Protein 8W77 (pdb70)

B-factor: mean 123.15, std 20.73, range [26.24, 170.24]

Solvent-accessible surface area: 14239 Å² total; per-residue (Å²): 134,97,44,33,104,6,88,26,44,62,47,84,111,63,36,126,80,62,20,64,83,43,46,61,32,64,119,60,4,42,65,22,5,63,63,36,70,68,124,80,125,100,118,40,34,53,123,58,32,30,20,47,16,12,47,25,10,33,49,20,15,50,44,13,28,69,71,8,43,39,24,24,72,76,82,59,33,59,11,57,59,111,54,8,34,63,28,16,67,25,12,66,9,62,39,18,13,9,6,20,21,7,67,28,23,3,122,9,37,53,18,40,49,41,125,109,107,46,54,80,96,58,30,46,98,80,86,29,43,63,50,35,64,63,33,87,59,64,14,68,66,58,7,50,74,35,28,158,75,52,62,81,131,100,76,16,83,20,5,30,8,21,26,85,35,17,40,96,124,118,102,78,14,66,70,50,29,123,63,34,46,125,71,49,53,34,51,2,51,67,37,14,58,58,20,64,105,98,18,149,81,103,123,90,71,98,79,88,28,43,46,14,48,43,1,31,63,32,54,49,59,39,58,66,64,42,63,65,49,92,95,89,30,95,109,43,91,81,26,54,60,24,60,56,36,18,53,28,53,23,56,9,11,39,34,14,30,92,68,131

Foldseek 3Di:
DWKAFEDLPVPPPAQPVVLVVLVVLLVLLLVLLVVLLVVVCCPDLLSVLLNVLSVLLNVLSVLFSVQLNCCRPVVPGIDTPVSQLVSQLSNQLSVLLNLLSLLVSLVLLLCCQQPVPCSDVVDDPVVSVVSSVVSSVVSNVLSVCLSVVVVVPYYQHARGRYSVRVVVCDVPVVVSVVVSCCVRPVVSVVSSVVSVVSSVVRVPSVVVCVLSVVLCCLQVVLVVVLVVCVPPVDVDDVSVNRVSVVCNSRVSSNPSSVSD

Sequence (260 aa):
PSSFLLVIPGLESVHIWISIPFCAMYLIALLGNSTLLFVIKLHEPMYYFLAMLAATDLVLSTSTIPKMLAIFWFNLKEISFDACLTQMFFIHSFTGMESGVLLAMAFDRYVAICYPLRYTTILTNKVIGKIGMAVVLRAVLLVIPFPFLLKRLNIIPHTYCEHMGVAKLIKVNIIYGLFVALLIVGLDVILIALSYVLILRALKALSTCGSHICVILAFYTPAFFSFLTHRFGHHIPPYIHILLANLYLLVPPMLNPIIY

InterPro domains:
  IPR009155 Cytochrome b562 [PF07361] (24-128)
  IPR009155 Cytochrome b562 [PIRSF000029] (1-128)
  IPR010980 Cytochrome c/b562 [SSF47175] (23-128)

Structure (mmCIF, N/CA/C/O backbone):
data_8W77
#
_entry.id   8W77
#
_cell.length_a   1.00
_cell.length_b   1.00
_cell.length_c   1.00
_cell.angle_alpha   90.00
_cell.angle_beta   90.00
_cell.angle_gamma   90.00
#
_symmetry.space_group_name_H-M   'P 1'
#
loop_
_atom_site.group_PDB
_atom_site.id
_atom_site.type_symbol
_atom_site.label_atom_id
_atom_site.label_alt_id
_atom_site.label_comp_id
_atom_site.label_asym_id
_atom_site.label_entity_id
_atom_site.label_seq_id
_atom_site.pdbx_PDB_ins_code
_atom_site.Cartn_x
_atom_site.Cartn_y
_atom_site.Cartn_z
_atom_site.occupancy
_atom_site.B_iso_or_equiv
_atom_site.auth_seq_id
_atom_site.auth_comp_id
_atom_site.auth_asym_id
_atom_site.auth_atom_id
_atom_site.pdbx_PDB_model_num
ATOM 1 N N . PRO A 1 21 ? 126.094 111.493 100.613 1.00 104.68 11 PRO A N 1
ATOM 2 C CA . PRO A 1 21 ? 126.851 111.951 99.434 1.00 104.35 11 PRO A CA 1
ATOM 3 C C . PRO A 1 21 ? 128.344 111.871 99.695 1.00 110.23 11 PRO A C 1
ATOM 4 O O . PRO A 1 21 ? 128.758 111.582 100.816 1.00 114.91 11 PRO A O 1
ATOM 8 N N . SER A 1 22 ? 129.146 112.120 98.671 1.00 102.74 12 SER A N 1
ATOM 9 C CA . SER A 1 22 ? 130.592 112.038 98.828 1.00 97.88 12 SER A CA 1
ATOM 10 C C . SER A 1 22 ? 131.218 113.421 98.950 1.00 97.05 12 SER A C 1
ATOM 11 O O . SER A 1 22 ? 132.056 113.655 99.826 1.00 96.19 12 SER A O 1
ATOM 14 N N . SER A 1 23 ? 130.813 114.352 98.093 1.00 107.35 13 SER A N 1
ATOM 15 C CA . SER A 1 23 ? 131.437 115.664 98.045 1.00 112.09 13 SER A CA 1
ATOM 16 C C . SER A 1 23 ? 130.369 116.743 97.949 1.00 114.25 13 SER A C 1
ATOM 17 O O . SER A 1 23 ? 129.252 116.507 97.482 1.00 116.54 13 SER A O 1
ATOM 19 N N . PHE A 1 24 ? 130.734 117.938 98.405 1.00 101.11 14 PHE A N 1
ATOM 20 C CA . PHE A 1 24 ? 129.884 119.117 98.350 1.00 99.40 14 PHE A CA 1
ATOM 21 C C . PHE A 1 24 ? 130.560 120.159 97.474 1.00 103.76 14 PHE A C 1
ATOM 22 O O . PHE A 1 24 ? 131.778 120.355 97.567 1.00 102.84 14 PHE A O 1
ATOM 30 N N . LEU A 1 25 ? 129.772 120.818 96.629 1.00 110.94 15 LEU A N 1
ATOM 31 C CA . LEU A 1 25 ? 130.278 121.809 95.680 1.00 106.86 15 LEU A CA 1
ATOM 32 C C . LEU A 1 25 ? 129.956 123.200 96.213 1.00 107.75 15 LEU A C 1
ATOM 33 O O . LEU A 1 25 ? 128.864 123.728 95.985 1.00 111.46 15 LEU A O 1
ATOM 38 N N . LEU A 1 26 ? 130.910 123.796 96.922 1.00 97.55 16 LEU A N 1
ATOM 39 C CA . LEU A 1 26 ? 130.732 125.138 97.449 1.00 95.79 16 LEU A CA 1
ATOM 40 C C . LEU A 1 26 ? 130.728 126.160 96.316 1.00 104.98 16 LEU A C 1
ATOM 41 O O . LEU A 1 26 ? 131.183 125.896 95.201 1.00 114.65 16 LEU A O 1
ATOM 46 N N . VAL A 1 27 ? 130.197 127.341 96.614 1.00 94.73 17 VAL A N 1
ATOM 47 C CA . VAL A 1 27 ? 130.194 128.437 95.655 1.00 92.23 17 VAL A CA 1
ATOM 48 C C . VAL A 1 27 ? 130.467 129.752 96.371 1.00 93.79 17 VAL A C 1
ATOM 49 O O . VAL A 1 27 ? 131.463 130.421 96.101 1.00 103.96 17 VAL A O 1
ATOM 53 N N . ILE A 1 29 ? 130.429 133.876 97.406 1.00 109.94 19 ILE A N 1
ATOM 54 C CA . ILE A 1 29 ? 129.750 135.013 96.804 1.00 104.81 19 ILE A CA 1
ATOM 55 C C . ILE A 1 29 ? 129.124 134.603 95.478 1.00 104.96 19 ILE A C 1
ATOM 56 O O . ILE A 1 29 ? 129.794 134.600 94.449 1.00 106.51 19 ILE A O 1
ATOM 58 N N . PRO A 1 30 ? 127.838 134.251 95.505 1.00 119.33 20 PRO A N 1
ATOM 59 C CA . PRO A 1 30 ? 127.179 133.823 94.263 1.00 121.15 20 PRO A CA 1
ATOM 60 C C . PRO A 1 30 ? 126.848 134.968 93.325 1.00 122.12 20 PRO A C 1
ATOM 61 O O . PRO A 1 30 ? 126.930 134.794 92.104 1.00 120.33 20 PRO A O 1
ATOM 65 N N . GLY A 1 31 ? 126.465 136.132 93.855 1.00 138.89 21 GLY A N 1
ATOM 66 C CA . GLY A 1 31 ? 126.111 137.244 92.988 1.00 140.22 21 GLY A CA 1
ATOM 67 C C . GLY A 1 31 ? 127.294 137.775 92.201 1.00 140.20 21 GLY A C 1
ATOM 68 O O . GLY A 1 31 ? 127.189 138.036 90.999 1.00 138.64 21 GLY A O 1
ATOM 69 N N . LEU A 1 32 ? 128.439 137.936 92.865 1.00 129.83 22 LEU A N 1
ATOM 70 C CA . LEU A 1 32 ? 129.637 138.494 92.234 1.00 126.16 22 LEU A CA 1
ATOM 71 C C . LEU A 1 32 ? 130.523 137.349 91.759 1.00 122.28 22 LEU A C 1
ATOM 72 O O . LEU A 1 32 ? 131.619 137.109 92.268 1.00 121.54 22 LEU A O 1
ATOM 74 N N . GLU A 1 33 ? 130.032 136.632 90.754 1.00 138.25 23 GLU A N 1
ATOM 75 C CA . GLU A 1 33 ? 130.767 135.519 90.170 1.00 142.93 23 GLU A CA 1
ATOM 76 C C . GLU A 1 33 ? 131.661 135.943 89.014 1.00 146.98 23 GLU A C 1
ATOM 77 O O . GLU A 1 33 ? 132.383 135.103 88.469 1.00 146.74 23 GLU A O 1
ATOM 79 N N . SER A 1 34 ? 131.636 137.221 88.631 1.00 148.91 24 SER A N 1
ATOM 80 C CA . SER A 1 34 ? 132.442 137.681 87.505 1.00 147.58 24 SER A CA 1
ATOM 81 C C . SER A 1 34 ? 133.898 137.884 87.912 1.00 144.02 24 SER A C 1
ATOM 82 O O . SER A 1 34 ? 134.807 137.279 87.334 1.00 141.67 24 SER A O 1
ATOM 84 N N . VAL A 1 35 ? 134.136 138.733 88.908 1.00 140.59 25 VAL A N 1
ATOM 85 C CA . VAL A 1 35 ? 135.479 139.037 89.389 1.00 141.70 25 VAL A CA 1
ATOM 86 C C . VAL A 1 35 ? 135.632 138.442 90.778 1.00 144.53 25 VAL A C 1
ATOM 87 O O . VAL A 1 35 ? 134.897 138.808 91.701 1.00 144.57 25 VAL A O 1
ATOM 89 N N . HIS A 1 36 ? 136.590 137.528 90.928 1.00 132.24 26 HIS A N 1
ATOM 90 C CA . HIS A 1 36 ? 136.840 136.873 92.204 1.00 128.31 26 HIS A CA 1
ATOM 91 C C . HIS A 1 36 ? 138.242 137.080 92.750 1.00 129.70 26 HIS A C 1
ATOM 92 O O . HIS A 1 36 ? 138.417 136.994 93.971 1.00 136.49 26 HIS A O 1
ATOM 94 N N . ILE A 1 37 ? 139.241 137.341 91.905 1.00 126.07 27 ILE A N 1
ATOM 95 C CA . ILE A 1 37 ? 140.595 137.541 92.409 1.00 128.86 27 ILE A CA 1
ATOM 96 C C . ILE A 1 37 ? 140.672 138.787 93.282 1.00 128.94 27 ILE A C 1
ATOM 97 O O . ILE A 1 37 ? 141.307 138.770 94.345 1.00 125.75 27 ILE A O 1
ATOM 102 N N . TRP A 1 38 ? 140.028 139.875 92.864 1.00 130.37 28 TRP A N 1
ATOM 103 C CA . TRP A 1 38 ? 140.097 141.140 93.580 1.00 130.46 28 TRP A CA 1
ATOM 104 C C . TRP A 1 38 ? 139.452 141.091 94.959 1.00 134.53 28 TRP A C 1
ATOM 105 O O . TRP A 1 38 ? 139.829 141.885 95.828 1.00 135.12 28 TRP A O 1
ATOM 107 N N . ILE A 1 39 ? 138.506 140.179 95.188 1.00 137.00 29 ILE A N 1
ATOM 108 C CA . ILE A 1 39 ? 137.835 140.082 96.481 1.00 135.99 29 ILE A CA 1
ATOM 109 C C . ILE A 1 39 ? 138.687 139.376 97.527 1.00 135.34 29 ILE A C 1
ATOM 110 O O . ILE A 1 39 ? 138.471 139.585 98.733 1.00 134.46 29 ILE A O 1
ATOM 115 N N . SER A 1 40 ? 139.666 138.575 97.113 1.00 141.57 30 SER A N 1
ATOM 116 C CA . SER A 1 40 ? 140.443 137.752 98.027 1.00 142.26 30 SER A CA 1
ATOM 117 C C . SER A 1 40 ? 141.569 138.513 98.713 1.00 144.62 30 SER A C 1
ATOM 118 O O . SER A 1 40 ? 142.135 138.010 99.690 1.00 145.57 30 SER A O 1
ATOM 120 N N . ILE A 1 41 ? 141.915 139.702 98.229 1.00 147.84 31 ILE A N 1
ATOM 121 C CA . ILE A 1 41 ? 143.012 140.476 98.808 1.00 148.97 31 ILE A CA 1
ATOM 122 C C . ILE A 1 41 ? 142.703 140.856 100.256 1.00 148.87 31 ILE A C 1
ATOM 123 O O . ILE A 1 41 ? 143.551 140.622 101.133 1.00 149.78 31 ILE A O 1
ATOM 125 N N . PRO A 1 42 ? 141.535 141.440 100.570 1.00 144.74 32 PRO A N 1
ATOM 126 C CA . PRO A 1 42 ? 141.257 141.755 101.983 1.00 146.32 32 PRO A CA 1
ATOM 127 C C . PRO A 1 42 ? 141.269 140.537 102.891 1.00 148.22 32 PRO A C 1
ATOM 128 O O . PRO A 1 42 ? 141.767 140.619 104.019 1.00 148.39 32 PRO A O 1
ATOM 132 N N . PHE A 1 43 ? 140.744 139.402 102.427 1.00 144.00 33 PHE A N 1
ATOM 133 C CA . PHE A 1 43 ? 140.704 138.212 103.268 1.00 142.03 33 PHE A CA 1
ATOM 134 C C . PHE A 1 43 ? 142.105 137.675 103.533 1.00 143.16 33 PHE A C 1
ATOM 135 O O . PHE A 1 43 ? 142.436 137.299 104.662 1.00 148.51 33 PHE A O 1
ATOM 143 N N . CYS A 1 44 ? 142.947 137.640 102.498 1.00 139.25 34 CYS A N 1
ATOM 144 C CA . CYS A 1 44 ? 144.324 137.194 102.681 1.00 141.47 34 CYS A CA 1
ATOM 145 C C . CYS A 1 44 ? 145.072 138.120 103.631 1.00 142.80 34 CYS A C 1
ATOM 146 O O . CYS A 1 44 ? 145.807 137.664 104.518 1.00 141.23 34 CYS A O 1
ATOM 148 N N . ALA A 1 45 ? 144.888 139.433 103.464 1.00 149.32 35 ALA A N 1
ATOM 149 C CA . ALA A 1 45 ? 145.552 140.385 104.347 1.00 150.20 35 ALA A CA 1
ATOM 150 C C . ALA A 1 45 ? 145.092 140.216 105.789 1.00 151.42 35 ALA A C 1
ATOM 151 O O . ALA A 1 45 ? 145.913 140.228 106.715 1.00 151.58 35 ALA A O 1
ATOM 153 N N . MET A 1 46 ? 143.784 140.048 105.997 1.00 139.72 36 MET A N 1
ATOM 154 C CA . MET A 1 46 ? 143.259 139.875 107.347 1.00 138.53 36 MET A CA 1
ATOM 155 C C . MET A 1 46 ? 143.785 138.594 107.981 1.00 134.15 36 MET A C 1
ATOM 156 O O . MET A 1 46 ? 144.151 138.578 109.162 1.00 137.54 36 MET A O 1
ATOM 158 N N . TYR A 1 47 ? 143.830 137.505 107.209 1.00 130.21 37 TYR A N 1
ATOM 159 C CA . TYR A 1 47 ? 144.345 136.251 107.746 1.00 132.54 37 TYR A CA 1
ATOM 160 C C . TYR A 1 47 ? 145.813 136.379 108.125 1.00 137.87 37 TYR A C 1
ATOM 161 O O . TYR A 1 47 ? 146.227 135.908 109.191 1.00 146.92 37 TYR A O 1
ATOM 170 N N . LEU A 1 48 ? 146.615 137.013 107.267 1.00 138.54 38 LEU A N 1
ATOM 171 C CA . LEU A 1 48 ? 148.030 137.188 107.582 1.00 144.25 38 LEU A CA 1
ATOM 172 C C . LEU A 1 48 ? 148.209 138.042 108.831 1.00 146.70 38 LEU A C 1
ATOM 173 O O . LEU A 1 48 ? 149.034 137.732 109.698 1.00 142.87 38 LEU A O 1
ATOM 178 N N . ILE A 1 49 ? 147.432 139.123 108.943 1.00 147.92 39 ILE A N 1
ATOM 179 C CA . ILE A 1 49 ? 147.543 140.006 110.101 1.00 146.53 39 ILE A CA 1
ATOM 180 C C . ILE A 1 49 ? 147.173 139.260 111.376 1.00 147.05 39 ILE A C 1
ATOM 181 O O . ILE A 1 49 ? 147.863 139.362 112.397 1.00 144.95 39 ILE A O 1
ATOM 183 N N . ALA A 1 50 ? 146.077 138.498 111.336 1.00 148.92 40 ALA A N 1
ATOM 184 C CA . ALA A 1 50 ? 145.651 137.755 112.517 1.00 145.12 40 ALA A CA 1
ATOM 185 C C . ALA A 1 50 ? 146.683 136.711 112.917 1.00 137.78 40 ALA A C 1
ATOM 186 O O . ALA A 1 50 ? 147.008 136.570 114.105 1.00 141.24 40 ALA A O 1
ATOM 188 N N . LEU A 1 51 ? 147.219 135.975 111.941 1.00 123.34 41 LEU A N 1
ATOM 189 C CA . LEU A 1 51 ? 148.220 134.963 112.251 1.00 128.05 41 LEU A CA 1
ATOM 190 C C . LEU A 1 51 ? 149.462 135.592 112.865 1.00 134.57 41 LEU A C 1
ATOM 191 O O . LEU A 1 51 ? 149.965 135.113 113.888 1.00 140.67 41 LEU A O 1
ATOM 193 N N . LEU A 1 52 ? 149.958 136.679 112.268 1.00 137.30 42 LEU A N 1
ATOM 194 C CA . LEU A 1 52 ? 151.146 137.335 112.804 1.00 140.84 42 LEU A CA 1
ATOM 195 C C . LEU A 1 52 ? 150.905 137.884 114.203 1.00 138.30 42 LEU A C 1
ATOM 196 O O . LEU A 1 52 ? 151.753 137.715 115.088 1.00 134.90 42 LEU A O 1
ATOM 198 N N . GLY A 1 53 ? 149.757 138.527 114.428 1.00 135.85 43 GLY A N 1
ATOM 199 C CA . GLY A 1 53 ? 149.481 139.088 115.740 1.00 134.63 43 GLY A CA 1
ATOM 200 C C . GLY A 1 53 ? 149.370 138.024 116.815 1.00 132.61 43 GLY A C 1
ATOM 201 O O . GLY A 1 53 ? 149.935 138.164 117.903 1.00 131.91 43 GLY A O 1
ATOM 202 N N . ASN A 1 54 ? 148.640 136.943 116.526 1.00 131.21 44 ASN A N 1
ATOM 203 C CA . ASN A 1 54 ? 148.496 135.878 117.510 1.00 130.47 44 ASN A CA 1
ATOM 204 C C . ASN A 1 54 ? 149.830 135.189 117.775 1.00 129.22 44 ASN A C 1
ATOM 205 O O . ASN A 1 54 ? 150.149 134.858 118.926 1.00 135.07 44 ASN A O 1
ATOM 210 N N . SER A 1 55 ? 150.628 134.974 116.726 1.00 127.84 45 SER A N 1
ATOM 211 C CA . SER A 1 55 ? 151.940 134.369 116.915 1.00 131.18 45 SER A CA 1
ATOM 212 C C . SER A 1 55 ? 152.828 135.244 117.788 1.00 134.95 45 SER A C 1
ATOM 213 O O . SER A 1 55 ? 153.510 134.741 118.686 1.00 134.77 45 SER A O 1
ATOM 215 N N . THR A 1 56 ? 152.822 136.557 117.547 1.00 143.64 46 THR A N 1
ATOM 216 C CA . THR A 1 56 ? 153.624 137.458 118.371 1.00 143.75 46 THR A CA 1
ATOM 217 C C . THR A 1 56 ? 153.134 137.471 119.814 1.00 141.26 46 THR A C 1
ATOM 218 O O . THR A 1 56 ? 153.942 137.477 120.752 1.00 139.93 46 THR A O 1
ATOM 220 N N . LEU A 1 57 ? 151.813 137.478 120.011 1.00 133.80 47 LEU A N 1
ATOM 221 C CA . LEU A 1 57 ? 151.269 137.502 121.364 1.00 132.60 47 LEU A CA 1
ATOM 222 C C . LEU A 1 57 ? 151.659 136.249 122.135 1.00 133.35 47 LEU A C 1
ATOM 223 O O . LEU A 1 57 ? 151.982 136.321 123.326 1.00 130.70 47 LEU A O 1
ATOM 225 N N . LEU A 1 58 ? 151.627 135.087 121.479 1.00 138.37 48 LEU A N 1
ATOM 226 C CA . LEU A 1 58 ? 152.043 133.863 122.158 1.00 134.63 48 LEU A CA 1
ATOM 227 C C . LEU A 1 58 ? 153.554 133.825 122.362 1.00 135.32 48 LEU A C 1
ATOM 228 O O . LEU A 1 58 ? 154.036 133.289 123.368 1.00 138.96 48 LEU A O 1
ATOM 233 N N . PHE A 1 59 ? 154.319 134.379 121.420 1.00 131.06 49 PHE A N 1
ATOM 234 C CA . PHE A 1 59 ? 155.773 134.332 121.529 1.00 130.42 49 PHE A CA 1
ATOM 235 C C . PHE A 1 59 ? 156.278 135.223 122.656 1.00 134.29 49 PHE A C 1
ATOM 236 O O . PHE A 1 59 ? 157.266 134.891 123.322 1.00 134.31 49 PHE A O 1
ATOM 238 N N . VAL A 1 60 ? 155.618 136.363 122.883 1.00 137.72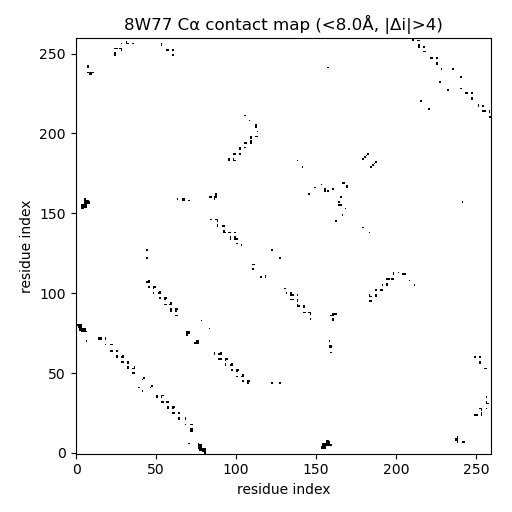 50 VAL A N 1
ATOM 239 C CA . VAL A 1 60 ? 156.116 137.314 123.877 1.00 136.95 50 VAL A CA 1
ATOM 240 C C . VAL A 1 60 ? 156.056 136.712 125.278 1.00 135.19 50 VAL A C 1
ATOM 241 O O . VAL A 1 60 ? 156.908 137.000 126.127 1.00 133.62 50 VAL A O 1
ATOM 245 N N . ILE A 1 61 ? 155.058 135.867 125.543 1.00 139.14 51 ILE A N 1
ATOM 246 C CA . ILE A 1 61 ? 154.931 135.253 126.863 1.00 140.05 51 ILE A CA 1
ATOM 247 C C . ILE A 1 61 ? 156.034 134.226 127.082 1.00 138.69 51 ILE A C 1
ATOM 248 O O . ILE A 1 61 ? 156.586 134.109 128.184 1.00 139.97 51 ILE A O 1
ATOM 253 N N . LYS A 1 62 ? 156.371 133.466 126.045 1.00 136.97 52 LYS A N 1
ATOM 254 C CA . LYS A 1 62 ? 157.400 132.439 126.142 1.00 138.54 52 LYS A CA 1
ATOM 255 C C . LYS A 1 62 ? 158.755 133.032 126.509 1.00 138.72 52 LYS A C 1
ATOM 256 O O . LYS A 1 62 ? 159.240 132.850 127.626 1.00 136.72 52 LYS A O 1
ATOM 258 N N . LEU A 1 67 ? 155.200 138.523 133.743 1.00 149.40 57 LEU A N 1
ATOM 259 C CA . LEU A 1 67 ? 153.895 138.547 133.095 1.00 150.43 57 LEU A CA 1
ATOM 260 C C . LEU A 1 67 ? 153.041 137.368 133.544 1.00 149.43 57 LEU A C 1
ATOM 261 O O . LEU A 1 67 ? 151.944 137.155 133.033 1.00 148.15 57 LEU A O 1
ATOM 263 N N . HIS A 1 68 ? 153.552 136.602 134.509 1.00 145.32 58 HIS A N 1
ATOM 264 C CA . HIS A 1 68 ? 152.856 135.418 135.009 1.00 142.83 58 HIS A CA 1
ATOM 265 C C . HIS A 1 68 ? 151.717 135.869 135.917 1.00 146.13 58 HIS A C 1
ATOM 266 O O . HIS A 1 68 ? 151.799 135.829 137.146 1.00 146.03 58 HIS A O 1
ATOM 268 N N . GLU A 1 69 ? 150.634 136.305 135.290 1.00 145.44 59 GLU A N 1
ATOM 269 C CA . GLU A 1 69 ? 149.433 136.755 135.973 1.00 145.22 59 GLU A CA 1
ATOM 270 C C . GLU A 1 69 ? 148.222 136.083 135.349 1.00 143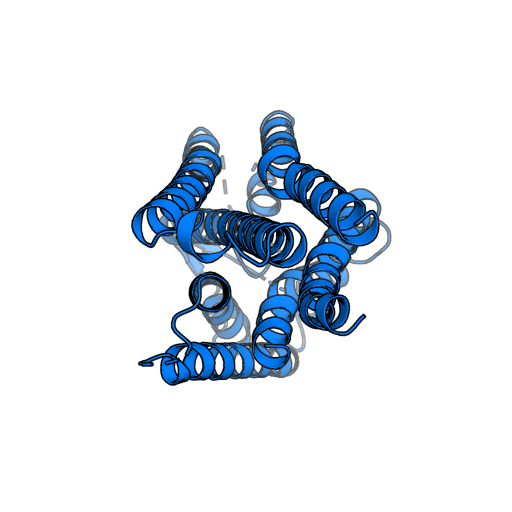.87 59 GLU A C 1
ATOM 271 O O . GLU A 1 69 ? 148.232 135.751 134.158 1.00 145.27 59 GLU A O 1
ATOM 273 N N . PRO A 1 70 ? 147.162 135.859 136.130 1.00 125.34 60 PRO A N 1
ATOM 274 C CA . PRO A 1 70 ? 145.980 135.169 135.577 1.00 129.21 60 PRO A CA 1
ATOM 275 C C . PRO A 1 70 ? 145.375 135.852 134.360 1.00 131.48 60 PRO A C 1
ATOM 276 O O . PRO A 1 70 ? 144.970 135.173 133.406 1.00 137.05 60 PRO A O 1
ATOM 280 N N . MET A 1 71 ? 145.319 137.186 134.360 1.00 131.21 61 MET A N 1
ATOM 281 C CA . MET A 1 71 ? 144.750 137.899 133.221 1.00 134.00 61 MET A CA 1
ATOM 282 C C . MET A 1 71 ? 145.536 137.603 131.953 1.00 135.84 61 MET A C 1
ATOM 283 O O . MET A 1 71 ? 144.959 137.416 130.875 1.00 140.06 61 MET A O 1
ATOM 285 N N . TYR A 1 72 ? 146.861 137.538 132.066 1.00 151.02 62 TYR A N 1
ATOM 286 C CA . TYR A 1 72 ? 147.679 137.223 130.902 1.00 151.91 62 TYR A CA 1
ATOM 287 C C . TYR A 1 72 ? 147.481 135.778 130.461 1.00 153.63 62 TYR A C 1
ATOM 288 O O . TYR A 1 72 ? 147.551 135.478 129.265 1.00 155.48 62 TYR A O 1
ATOM 297 N N . TYR A 1 73 ? 147.223 134.868 131.405 1.00 138.11 63 TYR A N 1
ATOM 298 C CA . TYR A 1 73 ? 146.913 133.490 131.032 1.00 136.67 63 TYR A CA 1
ATOM 299 C C . TYR A 1 73 ? 145.629 133.426 130.215 1.00 132.72 63 TYR A C 1
ATOM 300 O O . TYR A 1 73 ? 145.560 132.735 129.189 1.00 132.70 63 TYR A O 1
ATOM 302 N N . PHE A 1 74 ? 144.595 134.145 130.659 1.00 109.10 64 PHE A N 1
ATOM 303 C CA . PHE A 1 74 ? 143.349 134.162 129.900 1.00 111.05 64 PHE A CA 1
ATOM 304 C C . PHE A 1 74 ? 143.543 134.824 128.541 1.00 114.52 64 PHE A C 1
ATOM 305 O O . PHE A 1 74 ? 142.956 134.391 127.545 1.00 118.66 64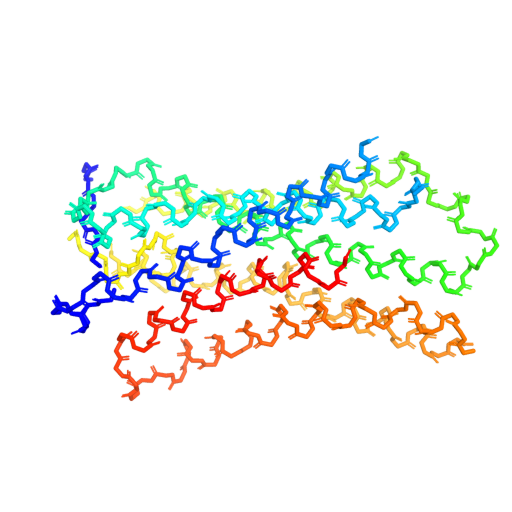 PHE A O 1
ATOM 313 N N . LEU A 1 75 ? 144.366 135.872 128.479 1.00 116.00 65 LEU A N 1
ATOM 314 C CA . LEU A 1 75 ? 144.655 136.509 127.197 1.00 115.14 65 LEU A CA 1
ATOM 315 C C . LEU A 1 75 ? 145.361 135.543 126.252 1.00 120.85 65 LEU A C 1
ATOM 316 O O . LEU A 1 75 ? 145.064 135.498 125.053 1.00 127.57 65 LEU A O 1
ATOM 318 N N . ALA A 1 76 ? 146.307 134.763 126.778 1.00 119.04 66 ALA A N 1
ATOM 319 C CA . ALA A 1 76 ? 146.998 133.775 125.954 1.00 121.92 66 ALA A CA 1
ATOM 320 C C . ALA A 1 76 ? 146.039 132.705 125.449 1.00 121.85 66 ALA A C 1
ATOM 321 O O . ALA A 1 76 ? 146.102 132.306 124.279 1.00 118.68 66 ALA A O 1
ATOM 323 N N . MET A 1 77 ? 145.150 132.220 126.320 1.00 102.24 67 MET A N 1
ATOM 324 C CA . MET A 1 77 ? 144.167 131.231 125.889 1.00 98.65 67 MET A CA 1
ATOM 325 C C . MET A 1 77 ? 143.259 131.800 124.808 1.00 104.06 67 MET A C 1
ATOM 326 O O . MET A 1 77 ? 142.961 131.125 123.812 1.00 108.92 67 MET A O 1
ATOM 328 N N . LEU A 1 78 ? 142.819 133.048 124.985 1.00 108.74 68 LEU A N 1
ATOM 329 C CA . LEU A 1 78 ? 142.000 133.707 123.973 1.00 107.96 68 LEU A CA 1
ATOM 330 C C . LEU A 1 78 ? 142.734 133.794 122.645 1.00 110.29 68 LEU A C 1
ATOM 331 O O . LEU A 1 78 ? 142.164 133.491 121.592 1.00 115.16 68 LEU A O 1
ATOM 336 N N . ALA A 1 79 ? 144.000 134.211 122.676 1.00 114.22 69 ALA A N 1
ATOM 337 C CA . ALA A 1 79 ? 144.762 134.354 121.441 1.00 114.22 69 ALA A CA 1
ATOM 338 C C . ALA A 1 79 ? 144.941 133.014 120.743 1.00 114.72 69 ALA A C 1
ATOM 339 O O . ALA A 1 79 ? 144.804 132.921 119.518 1.00 118.82 69 ALA A O 1
ATOM 341 N N . ALA A 1 80 ? 145.242 131.960 121.504 1.00 110.33 70 ALA A N 1
ATOM 342 C CA . ALA A 1 80 ? 145.434 130.645 120.899 1.00 117.37 70 ALA A CA 1
ATOM 343 C C . ALA A 1 80 ? 144.144 130.140 120.262 1.00 115.38 70 ALA A C 1
ATOM 344 O O . ALA A 1 80 ? 144.144 129.674 119.113 1.00 112.05 70 ALA A O 1
ATOM 346 N N . THR A 1 81 ? 143.028 130.231 120.995 1.00 111.15 71 THR A N 1
ATOM 347 C CA . THR A 1 81 ? 141.752 129.786 120.446 1.00 109.09 71 THR A CA 1
ATOM 348 C C . THR A 1 81 ? 141.378 130.594 119.210 1.00 111.07 71 THR A C 1
ATOM 349 O O . THR A 1 81 ? 140.907 130.036 118.212 1.00 112.09 71 THR A O 1
ATOM 353 N N . ASP A 1 82 ? 141.601 131.908 119.252 1.00 119.27 72 ASP A N 1
ATOM 354 C CA . ASP A 1 82 ? 141.274 132.757 118.115 1.00 120.16 72 ASP A CA 1
ATOM 355 C C . ASP A 1 82 ? 142.109 132.397 116.893 1.00 122.03 72 ASP A C 1
ATOM 356 O O . ASP A 1 82 ? 141.586 132.336 115.774 1.00 120.52 72 ASP A O 1
ATOM 361 N N . LEU A 1 83 ? 143.408 132.159 117.084 1.00 120.65 73 LEU A N 1
ATOM 362 C CA . LEU A 1 83 ? 144.260 131.791 115.959 1.00 117.06 73 LEU A CA 1
ATOM 363 C C . LEU A 1 83 ? 143.832 130.462 115.354 1.00 113.79 73 LEU A C 1
ATOM 364 O O . LEU A 1 83 ? 143.774 130.320 114.126 1.00 118.22 73 LEU A O 1
ATOM 366 N N . VAL A 1 84 ? 143.523 129.478 116.202 1.00 118.75 74 VAL A N 1
ATOM 367 C CA . VAL A 1 84 ? 143.138 128.170 115.680 1.00 124.89 74 VAL A CA 1
ATOM 368 C C . VAL A 1 84 ? 141.796 128.259 114.960 1.00 121.16 74 VAL A C 1
ATOM 369 O O . VAL A 1 84 ? 141.567 127.571 113.956 1.00 119.27 74 VAL A O 1
ATOM 371 N N . LEU A 1 85 ? 140.887 129.104 115.456 1.00 118.86 75 LEU A N 1
ATOM 372 C CA . LEU A 1 85 ? 139.623 129.322 114.757 1.00 120.25 75 LEU A CA 1
ATOM 373 C C . LEU A 1 85 ? 139.843 129.982 113.400 1.00 122.93 75 LEU A C 1
ATOM 374 O O . LEU A 1 85 ? 139.242 129.574 112.400 1.00 119.74 75 LEU A O 1
ATOM 379 N N . SER A 1 86 ? 140.696 131.008 113.350 1.00 128.11 76 SER A N 1
ATOM 380 C CA . SER A 1 86 ? 140.922 131.719 112.096 1.00 123.04 76 SER A CA 1
ATOM 381 C C . SER A 1 86 ? 141.581 130.820 111.060 1.00 124.08 76 SER A C 1
ATOM 382 O O . SER A 1 86 ? 141.256 130.896 109.870 1.00 126.63 76 SER A O 1
ATOM 384 N N . THR A 1 87 ? 142.509 129.960 111.489 1.00 123.87 77 THR A N 1
ATOM 385 C CA . THR A 1 87 ? 143.206 129.096 110.543 1.00 120.53 77 THR A CA 1
ATOM 386 C C . THR A 1 87 ? 142.317 127.990 109.983 1.00 120.31 77 THR A C 1
ATOM 387 O O . THR A 1 87 ? 142.729 127.300 109.046 1.00 120.91 77 THR A O 1
ATOM 389 N N . SER A 1 88 ? 141.119 127.800 110.532 1.00 112.99 78 SER A N 1
ATOM 390 C CA . SER A 1 88 ? 140.257 126.700 110.116 1.00 112.57 78 SER A CA 1
ATOM 391 C C . SER A 1 88 ? 139.231 127.091 109.060 1.00 115.38 78 SER A C 1
ATOM 392 O O . SER A 1 88 ? 138.458 126.230 108.633 1.00 113.37 78 SER A O 1
ATOM 394 N N . THR A 1 89 ? 139.193 128.345 108.635 1.00 126.29 79 THR A N 1
ATOM 395 C CA . THR A 1 89 ? 138.187 128.772 107.665 1.00 125.76 79 THR A CA 1
ATOM 396 C C . THR A 1 89 ? 138.773 129.492 106.462 1.00 125.75 79 THR A C 1
ATOM 397 O O . THR A 1 89 ? 138.249 129.350 105.354 1.00 126.31 79 THR A O 1
ATOM 399 N N . ILE A 1 90 ? 139.840 130.270 106.652 1.00 125.86 80 ILE A N 1
ATOM 400 C CA . ILE A 1 90 ? 140.380 131.074 105.554 1.00 122.42 80 ILE A CA 1
ATOM 401 C C . ILE A 1 90 ? 140.895 130.230 104.393 1.00 125.04 80 ILE A C 1
ATOM 402 O O . ILE A 1 90 ? 140.527 130.518 103.242 1.00 127.06 80 ILE A O 1
ATOM 407 N N . PRO A 1 91 ? 141.731 129.199 104.601 1.00 127.92 81 PRO A N 1
ATOM 408 C CA . PRO A 1 91 ? 142.350 128.532 103.439 1.00 130.31 81 PRO A CA 1
ATOM 409 C C . PRO A 1 91 ? 141.355 127.974 102.440 1.00 129.55 81 PRO A C 1
ATOM 410 O O . PRO A 1 91 ? 141.611 128.033 101.231 1.00 129.82 81 PRO A O 1
ATOM 414 N N . LYS A 1 92 ? 140.222 127.442 102.900 1.00 124.81 82 LYS A N 1
ATOM 415 C CA . LYS A 1 92 ? 139.217 126.944 101.964 1.00 126.00 82 LYS A CA 1
ATOM 416 C C . LYS A 1 92 ? 138.659 128.072 101.103 1.00 125.64 82 LYS A C 1
ATOM 417 O O . LYS A 1 92 ? 138.518 127.921 99.883 1.00 121.43 82 LYS A O 1
ATOM 423 N N . MET A 1 93 ? 138.346 129.214 101.721 1.00 119.95 83 MET A N 1
ATOM 424 C CA . MET A 1 93 ? 137.834 130.349 100.960 1.00 115.98 83 MET A CA 1
ATOM 425 C C . MET A 1 93 ? 138.869 130.859 99.968 1.00 116.07 83 MET A C 1
ATOM 426 O O . MET A 1 93 ? 138.539 131.170 98.817 1.00 118.51 83 MET A O 1
ATOM 428 N N . LEU A 1 94 ? 140.129 130.953 100.394 1.00 118.77 84 LEU A N 1
ATOM 429 C CA . LEU A 1 94 ? 141.177 131.417 99.490 1.00 118.92 84 LEU A CA 1
ATOM 430 C C . LEU A 1 94 ? 141.355 130.459 98.319 1.00 122.21 84 LEU A C 1
ATOM 431 O O . LEU A 1 94 ? 141.532 130.893 97.176 1.00 126.07 84 LEU A O 1
ATOM 433 N N . ALA A 1 95 ? 141.307 129.152 98.587 1.00 129.46 85 ALA A N 1
ATOM 434 C CA . ALA A 1 95 ? 141.434 128.170 97.516 1.00 134.00 85 ALA A CA 1
ATOM 435 C C . ALA A 1 95 ? 140.269 128.259 96.540 1.00 133.96 85 ALA A C 1
ATOM 436 O O . ALA A 1 95 ? 140.462 128.147 95.324 1.00 134.75 85 ALA A O 1
ATOM 438 N N . ILE A 1 96 ? 139.052 128.451 97.051 1.00 119.18 86 ILE A N 1
ATOM 439 C CA . ILE A 1 96 ? 137.902 128.608 96.166 1.00 117.19 86 ILE A CA 1
ATOM 440 C C . ILE A 1 96 ? 138.061 129.853 95.307 1.00 117.25 86 ILE A C 1
ATOM 441 O O . ILE A 1 96 ? 137.782 129.837 94.103 1.00 114.79 86 ILE A O 1
ATOM 443 N N . PHE A 1 97 ? 138.518 130.952 95.909 1.00 118.10 87 PHE A N 1
ATOM 444 C CA . PHE A 1 97 ? 138.648 132.203 95.168 1.00 116.49 87 PHE A CA 1
ATOM 445 C C . PHE A 1 97 ? 139.722 132.109 94.092 1.00 113.69 87 PHE A C 1
ATOM 446 O O . PHE A 1 97 ? 139.518 132.570 92.964 1.00 120.86 87 PHE A O 1
ATOM 454 N N . TRP A 1 98 ? 140.869 131.514 94.413 1.00 114.80 88 TRP A N 1
ATOM 455 C CA . TRP A 1 98 ? 141.999 131.509 93.490 1.00 116.94 88 TRP A CA 1
ATOM 456 C C . TRP A 1 98 ? 141.998 130.284 92.579 1.00 121.47 88 TRP A C 1
ATOM 457 O O . TRP A 1 98 ? 141.923 130.415 91.353 1.00 121.24 88 TRP A O 1
ATOM 459 N N . PHE A 1 99 ? 142.074 129.090 93.165 1.00 125.09 89 PHE A N 1
ATOM 460 C CA . PHE A 1 99 ? 142.254 127.873 92.386 1.00 124.24 89 PHE A CA 1
ATOM 461 C C . PHE A 1 99 ? 140.955 127.320 91.819 1.00 127.25 89 PHE A C 1
ATOM 462 O O . PHE A 1 99 ? 141.004 126.397 91.000 1.00 125.18 89 PHE A O 1
ATOM 464 N N . ASN A 1 100 ? 139.805 127.853 92.235 1.00 127.11 90 ASN A N 1
ATOM 465 C CA . ASN A 1 100 ? 138.498 127.414 91.742 1.00 124.10 90 ASN A CA 1
ATOM 466 C C . ASN A 1 100 ? 138.255 125.930 92.006 1.00 126.98 90 ASN A C 1
ATOM 467 O O . ASN A 1 100 ? 137.522 125.271 91.266 1.00 124.53 90 ASN A O 1
ATOM 469 N N . LEU A 1 101 ? 138.867 125.393 93.059 1.00 130.66 91 LEU A N 1
ATOM 470 C CA . LEU A 1 101 ? 138.632 124.013 93.481 1.00 129.66 91 LEU A CA 1
ATOM 471 C C . LEU A 1 101 ? 137.556 124.044 94.559 1.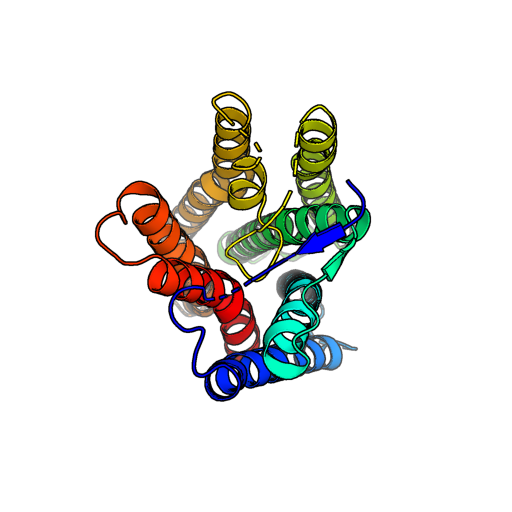00 130.46 91 LEU A C 1
ATOM 472 O O . LEU A 1 101 ? 137.840 124.312 95.728 1.00 129.15 91 LEU A O 1
ATOM 474 N N . LYS A 1 102 ? 136.317 123.767 94.167 1.00 108.59 92 LYS A N 1
ATOM 475 C CA . LYS A 1 102 ? 135.150 123.978 95.017 1.00 105.88 92 LYS A CA 1
ATOM 476 C C . LYS A 1 102 ? 134.535 122.666 95.493 1.00 106.31 92 LYS A C 1
ATOM 477 O O . LYS A 1 102 ? 133.316 122.551 95.618 1.00 108.49 92 LYS A O 1
ATOM 479 N N . GLU A 1 103 ? 135.363 121.665 95.771 1.00 108.98 93 GLU A N 1
ATOM 480 C CA . GLU A 1 103 ? 134.894 120.373 96.253 1.00 108.47 93 GLU A CA 1
ATOM 481 C C . GLU A 1 103 ? 135.390 120.152 97.675 1.00 111.08 93 GLU A C 1
ATOM 482 O O . GLU A 1 103 ? 136.585 120.307 97.949 1.00 111.01 93 GLU A O 1
ATOM 484 N N . ILE A 1 104 ? 134.473 119.798 98.573 1.00 113.85 94 ILE A N 1
ATOM 485 C CA . ILE A 1 104 ? 134.804 119.539 99.970 1.00 115.36 94 ILE A CA 1
ATOM 486 C C . ILE A 1 104 ? 134.216 118.192 100.371 1.00 117.49 94 ILE A C 1
ATOM 487 O O . ILE A 1 104 ? 133.040 117.922 100.107 1.00 116.22 94 ILE A O 1
ATOM 489 N N . SER A 1 105 ? 135.031 117.347 100.995 1.00 118.34 95 SER A N 1
ATOM 490 C CA . SER A 1 105 ? 134.539 116.067 101.474 1.00 110.94 95 SER A CA 1
ATOM 491 C C . SER A 1 105 ? 133.570 116.271 102.637 1.00 116.07 95 SER A C 1
ATOM 492 O O . SER A 1 105 ? 133.649 117.252 103.382 1.00 123.38 95 SER A O 1
ATOM 494 N N . PHE A 1 106 ? 132.642 115.331 102.791 1.00 110.01 96 PHE A N 1
ATOM 495 C CA . PHE A 1 106 ? 131.632 115.424 103.839 1.00 118.16 96 PHE A CA 1
ATOM 496 C C . PHE A 1 106 ? 132.260 115.440 105.226 1.00 126.42 96 PHE A C 1
ATOM 497 O O . PHE A 1 106 ? 131.828 116.190 106.102 1.00 125.33 96 PHE A O 1
ATOM 505 N N . ASP A 1 107 ? 133.281 114.616 105.421 1.00 137.40 97 ASP A N 1
ATOM 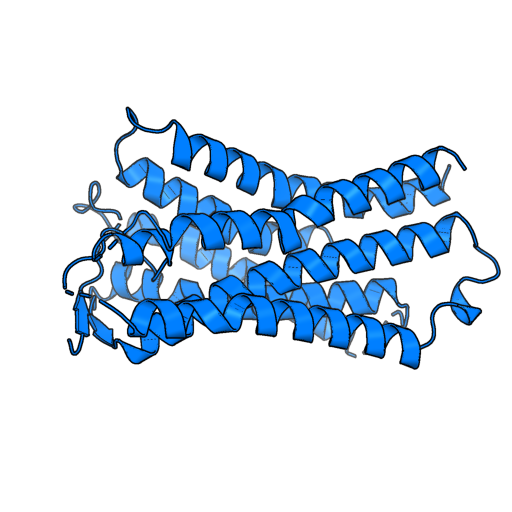506 C CA . ASP A 1 107 ? 133.967 114.558 106.705 1.00 132.85 97 ASP A CA 1
ATOM 507 C C . ASP A 1 107 ? 134.585 115.916 107.012 1.00 134.21 97 ASP A C 1
ATOM 508 O O . ASP A 1 107 ? 134.524 116.392 108.144 1.00 137.51 97 ASP A O 1
ATOM 513 N N . ALA A 1 108 ? 135.172 116.544 105.997 1.00 138.08 98 ALA A N 1
ATOM 514 C CA . ALA A 1 108 ? 135.759 117.866 106.171 1.00 141.22 98 ALA A CA 1
ATOM 515 C C . ALA A 1 108 ? 134.702 118.888 106.566 1.00 143.34 98 ALA A C 1
ATOM 516 O O . ALA A 1 108 ? 134.950 119.752 107.413 1.00 147.48 98 ALA A O 1
ATOM 518 N N . CYS A 1 109 ? 133.515 118.810 105.958 1.00 134.88 99 CYS A N 1
ATOM 519 C CA . CYS A 1 109 ? 132.448 119.742 106.304 1.00 137.45 99 CYS A CA 1
ATOM 520 C C . CYS A 1 109 ? 132.025 119.581 107.758 1.00 140.71 99 CYS A C 1
ATOM 521 O O . CYS A 1 109 ? 131.873 120.574 108.486 1.00 144.36 99 CYS A O 1
ATOM 524 N N . LEU A 1 110 ? 131.844 118.335 108.206 1.00 124.67 100 LEU A N 1
ATOM 525 C CA . LEU A 1 110 ? 131.463 118.108 109.597 1.00 127.92 100 LEU A CA 1
ATOM 526 C C . LEU A 1 110 ? 132.541 118.609 110.551 1.00 132.87 100 LEU A C 1
ATOM 527 O O . LEU A 1 110 ? 132.238 119.255 111.567 1.00 136.24 100 LEU A O 1
ATOM 532 N N . THR A 1 111 ? 133.806 118.323 110.232 1.00 133.74 101 THR A N 1
ATOM 533 C CA . THR A 1 111 ? 134.911 118.768 111.070 1.00 134.14 101 THR A CA 1
ATOM 534 C C . THR A 1 111 ? 134.964 120.288 111.153 1.00 136.65 101 THR A C 1
ATOM 535 O O . THR A 1 111 ? 135.137 120.849 112.243 1.00 139.09 101 THR A O 1
ATOM 537 N N . GLN A 1 112 ? 134.812 120.969 110.016 1.00 125.07 102 GLN A N 1
ATOM 538 C CA . GLN A 1 112 ? 134.864 122.425 110.010 1.00 123.47 102 GLN A CA 1
ATOM 539 C C . GLN A 1 112 ? 133.723 123.019 110.823 1.00 125.87 102 GLN A C 1
ATOM 540 O O . GLN A 1 112 ? 133.928 123.966 111.593 1.00 136.26 102 GLN A O 1
ATOM 542 N N . MET A 1 113 ? 132.516 122.469 110.674 1.00 111.53 103 MET A N 1
ATOM 543 C CA . MET A 1 113 ? 131.383 122.937 111.469 1.00 117.54 103 MET A CA 1
ATOM 544 C C . MET A 1 113 ? 131.670 122.819 112.960 1.00 127.10 103 MET A C 1
ATOM 545 O O . MET A 1 113 ? 131.523 123.792 113.721 1.00 133.52 103 MET A O 1
ATOM 547 N N . PHE A 1 114 ? 132.080 121.624 113.397 1.00 121.07 104 PHE A N 1
ATOM 548 C CA . PHE A 1 114 ? 132.322 121.407 114.818 1.00 121.10 104 PHE A CA 1
ATOM 549 C C . PHE A 1 114 ? 133.415 122.329 115.339 1.00 123.33 104 PHE A C 1
ATOM 550 O O . PHE A 1 114 ? 133.263 122.945 116.402 1.00 125.24 104 PHE A O 1
ATOM 558 N N . PHE A 1 115 ? 134.521 122.449 114.598 1.00 111.08 105 PHE A N 1
ATOM 559 C CA . PHE A 1 115 ? 135.619 123.296 115.042 1.00 110.94 105 PHE A CA 1
ATOM 560 C C . PHE A 1 115 ? 135.191 124.752 115.171 1.00 117.38 105 PHE A C 1
ATOM 561 O O . PHE A 1 115 ? 135.473 125.390 116.194 1.00 125.11 105 PHE A O 1
ATOM 563 N N . ILE A 1 116 ? 134.489 125.282 114.167 1.00 108.34 106 ILE A N 1
ATOM 564 C CA . ILE A 1 116 ? 134.084 126.684 114.202 1.00 108.66 106 ILE A CA 1
ATOM 565 C C . ILE A 1 116 ? 133.196 126.953 115.410 1.00 113.36 106 ILE A C 1
ATOM 566 O O . ILE A 1 116 ? 133.440 127.890 116.188 1.00 122.30 106 ILE A O 1
ATOM 571 N N . HIS A 1 117 ? 132.161 126.131 115.596 1.00 107.77 107 HIS A N 1
ATOM 572 C CA . HIS A 1 117 ? 131.221 126.415 116.678 1.00 114.51 107 HIS A CA 1
ATOM 573 C C . HIS A 1 117 ? 131.872 126.235 118.047 1.00 118.19 107 HIS A C 1
ATOM 574 O O . HIS A 1 117 ? 131.672 127.060 118.953 1.00 121.70 107 HIS A O 1
ATOM 581 N N . SER A 1 118 ? 132.679 125.180 118.210 1.00 107.01 108 SER A N 1
ATOM 582 C CA . SER A 1 118 ? 133.337 124.957 119.491 1.00 109.99 108 SER A CA 1
ATOM 583 C C . SER A 1 118 ? 134.282 126.101 119.830 1.00 113.23 108 SER A C 1
ATOM 584 O O . SER A 1 118 ? 134.360 126.527 120.988 1.00 122.46 108 SER A O 1
ATOM 586 N N . PHE A 1 119 ? 135.002 126.625 118.833 1.00 98.33 109 PHE A N 1
ATOM 587 C CA . PHE A 1 119 ? 135.942 127.698 119.131 1.00 104.50 109 PHE A CA 1
ATOM 588 C C . PHE A 1 119 ? 135.232 129.013 119.419 1.00 109.16 109 PHE A C 1
ATOM 589 O O . PHE A 1 119 ? 135.708 129.797 120.250 1.00 111.72 109 PHE A O 1
ATOM 597 N N . THR A 1 120 ? 134.095 129.276 118.770 1.00 108.53 110 THR A N 1
ATOM 598 C CA . THR A 1 120 ? 133.315 130.450 119.157 1.00 110.06 110 THR A CA 1
ATOM 599 C C . THR A 1 120 ? 132.861 130.347 120.611 1.00 113.10 110 THR A C 1
ATOM 600 O O . THR A 1 120 ? 132.975 131.314 121.385 1.00 113.63 110 THR A O 1
ATOM 602 N N . GLY A 1 121 ? 132.364 129.172 121.008 1.00 119.94 111 GLY A N 1
ATOM 603 C CA . GLY A 1 121 ? 131.973 128.987 122.398 1.00 118.93 111 GLY A CA 1
ATOM 604 C C . GLY A 1 121 ? 133.133 129.172 123.362 1.00 121.69 111 GLY A C 1
ATOM 605 O O . GLY A 1 121 ? 132.985 129.801 124.416 1.00 122.62 111 GLY A O 1
ATOM 606 N N . MET A 1 122 ? 134.297 128.653 123.022 1.00 122.14 112 MET A N 1
ATOM 607 C CA . MET A 1 122 ? 135.411 128.825 123.925 1.00 118.97 112 MET A CA 1
ATOM 608 C C . MET A 1 122 ? 135.778 130.292 124.024 1.00 122.59 112 MET A C 1
ATOM 609 O O . MET A 1 122 ? 136.019 130.799 125.104 1.00 129.51 112 MET A O 1
ATOM 611 N N . GLU A 1 123 ? 135.805 130.996 122.912 1.00 118.12 113 GLU A N 1
ATOM 612 C CA . GLU A 1 123 ? 136.139 132.414 122.978 1.00 121.97 113 GLU A CA 1
ATOM 613 C C . GLU A 1 123 ? 135.200 133.155 123.924 1.00 122.44 113 GLU A C 1
ATOM 614 O O . GLU A 1 123 ? 135.644 133.980 124.738 1.00 124.37 113 GLU A O 1
ATOM 616 N N . SER A 1 124 ? 133.899 132.867 123.838 1.00 101.43 114 SER A N 1
ATOM 617 C CA . SER A 1 124 ? 132.956 133.509 124.753 1.00 101.31 114 SER A CA 1
ATOM 618 C C . SER A 1 124 ? 133.262 133.153 126.206 1.00 105.25 114 SER A C 1
ATOM 619 O O . SER A 1 124 ? 133.248 134.024 127.091 1.00 112.90 114 SER A O 1
ATOM 622 N N . GLY A 1 125 ? 133.549 131.877 126.469 1.00 96.77 115 GLY A N 1
ATOM 623 C CA . GLY A 1 125 ? 133.889 131.476 127.825 1.00 100.16 115 GLY A CA 1
ATOM 624 C C . GLY A 1 125 ? 135.137 132.165 128.344 1.00 100.15 115 GLY A C 1
ATOM 625 O O . GLY A 1 125 ? 135.205 132.556 129.513 1.00 99.25 115 GLY A O 1
ATOM 626 N N . VAL A 1 126 ? 136.141 132.322 127.481 1.00 84.52 116 VAL A N 1
ATOM 627 C CA . VAL A 1 126 ? 137.371 132.989 127.893 1.00 78.41 116 VAL A CA 1
ATOM 628 C C . VAL A 1 126 ? 137.098 134.445 128.241 1.00 87.78 116 VAL A C 1
ATOM 629 O O . VAL A 1 126 ? 137.646 134.981 129.212 1.00 99.47 116 VAL A O 1
ATOM 633 N N . LEU A 1 127 ? 136.250 135.112 127.452 1.00 95.95 117 LEU A N 1
ATOM 634 C CA . LEU A 1 127 ? 135.893 136.491 127.783 1.00 97.18 117 LEU A CA 1
ATOM 635 C C . LEU A 1 127 ? 135.213 136.570 129.145 1.00 92.51 117 LEU A C 1
ATOM 636 O O . LEU A 1 127 ? 135.504 137.471 129.947 1.00 91.64 117 LEU A O 1
ATOM 641 N N . LEU A 1 128 ? 134.309 135.630 129.430 1.00 91.38 118 LEU A N 1
ATOM 642 C CA . LEU A 1 128 ? 133.652 135.619 130.735 1.00 93.54 118 LEU A CA 1
ATOM 643 C C . LEU A 1 128 ? 134.671 135.439 131.858 1.00 94.30 118 LEU A C 1
ATOM 644 O O . LEU A 1 128 ? 134.606 136.121 132.893 1.00 95.86 118 LEU A O 1
ATOM 649 N N . ALA A 1 129 ? 135.624 134.523 131.671 1.00 101.20 119 ALA A N 1
ATOM 650 C CA . ALA A 1 129 ? 136.643 134.298 132.693 1.00 102.72 119 ALA A CA 1
ATOM 651 C C . ALA A 1 129 ? 137.490 135.545 132.913 1.00 100.32 119 ALA A C 1
ATOM 652 O O . ALA A 1 129 ? 137.852 135.868 134.052 1.00 99.55 119 ALA A O 1
ATOM 654 N N . MET A 1 130 ? 137.823 136.254 131.831 1.00 104.85 120 MET A N 1
ATOM 655 C CA . MET A 1 130 ? 138.577 137.495 131.962 1.00 99.91 120 MET A CA 1
ATOM 656 C C . MET A 1 130 ? 137.801 138.526 132.774 1.00 104.72 120 MET A C 1
ATOM 657 O O . MET A 1 130 ? 138.374 139.224 133.622 1.00 112.85 120 MET A O 1
ATOM 659 N N . ALA A 1 131 ? 136.496 138.638 132.520 1.00 94.14 121 ALA A N 1
ATOM 660 C CA . ALA A 1 131 ? 135.680 139.571 133.295 1.00 90.34 121 ALA A CA 1
ATOM 661 C C . ALA A 1 131 ? 135.682 139.209 134.776 1.00 96.29 121 ALA A C 1
ATOM 662 O O . ALA A 1 131 ? 135.788 140.088 135.643 1.00 97.89 121 ALA A O 1
ATOM 664 N N . PHE A 1 132 ? 135.565 137.914 135.085 1.00 98.54 122 PHE A N 1
ATOM 665 C CA . PHE A 1 132 ? 135.599 137.492 136.485 1.00 89.28 122 PHE A CA 1
ATOM 666 C C . PHE A 1 132 ? 136.939 137.825 137.132 1.00 88.32 122 PHE A C 1
ATOM 667 O O . PHE A 1 132 ? 136.987 138.258 138.292 1.00 90.40 122 PHE A O 1
ATOM 675 N N . ASP A 1 133 ? 138.036 137.613 136.405 1.00 79.03 123 ASP A N 1
ATOM 676 C CA . ASP A 1 133 ? 139.350 137.945 136.946 1.00 71.86 123 ASP A CA 1
ATOM 677 C C . ASP A 1 133 ? 139.461 139.434 137.241 1.00 77.75 123 ASP A C 1
ATOM 678 O O . ASP A 1 133 ? 139.978 139.830 138.293 1.00 86.74 123 ASP A O 1
ATOM 680 N N . ARG A 1 134 ? 138.970 140.274 136.328 1.00 88.87 124 ARG A N 1
ATOM 681 C CA . ARG A 1 134 ? 139.016 141.717 136.558 1.00 83.54 124 ARG A CA 1
ATOM 682 C C . ARG A 1 134 ? 138.199 142.105 137.784 1.00 81.84 124 ARG A C 1
ATOM 683 O O . ARG A 1 134 ? 138.626 142.949 138.585 1.00 77.96 124 ARG A O 1
ATOM 685 N N . TYR A 1 135 ? 137.019 141.500 137.952 1.00 76.18 125 TYR A N 1
ATOM 686 C CA . TYR A 1 135 ? 136.204 141.806 139.126 1.00 70.12 125 TYR A CA 1
ATOM 687 C C . TYR A 1 135 ? 136.918 141.417 140.412 1.00 63.22 125 TYR A C 1
ATOM 688 O O . TYR A 1 135 ? 136.958 142.201 141.370 1.00 55.35 125 TYR A O 1
ATOM 697 N N . VAL A 1 136 ? 137.478 140.206 140.463 1.00 92.87 126 VAL A N 1
ATOM 698 C CA . VAL A 1 136 ? 138.130 139.759 141.692 1.00 94.10 126 VAL A CA 1
ATOM 699 C C . VAL A 1 136 ? 139.383 140.581 141.958 1.00 91.11 126 VAL A C 1
ATOM 700 O O . VAL A 1 136 ? 139.826 140.706 143.107 1.00 89.76 126 VAL A O 1
ATOM 704 N N . ALA A 1 137 ? 139.981 141.148 140.909 1.00 89.88 127 ALA A N 1
ATOM 705 C CA . ALA A 1 137 ? 141.123 142.030 141.115 1.00 84.25 127 ALA A CA 1
ATOM 706 C C . ALA A 1 137 ? 140.688 143.359 141.716 1.00 85.09 127 ALA A C 1
ATOM 707 O O . ALA A 1 137 ? 141.323 143.873 142.643 1.00 82.83 127 ALA A O 1
ATOM 709 N N . ILE A 1 138 ? 139.599 143.934 141.199 1.00 88.56 128 ILE A N 1
ATOM 710 C CA . ILE A 1 138 ? 139.228 145.288 141.601 1.00 86.47 128 ILE A CA 1
ATOM 711 C C . ILE A 1 138 ? 138.589 145.292 142.987 1.00 80.07 128 ILE A C 1
ATOM 712 O O . ILE A 1 138 ? 138.920 146.127 143.834 1.00 81.53 128 ILE A O 1
ATOM 714 N N . CYS A 1 139 ? 137.659 144.366 143.240 1.00 94.64 129 CYS A N 1
ATOM 715 C CA . CYS A 1 139 ? 136.922 144.413 144.503 1.00 96.66 129 CYS A CA 1
ATOM 716 C C . CYS A 1 139 ? 137.744 143.870 145.669 1.00 103.10 129 CYS A C 1
ATOM 717 O O . CYS A 1 139 ? 137.526 144.263 146.821 1.00 104.06 129 CYS A O 1
ATOM 720 N N . TYR A 1 140 ? 138.677 142.959 145.406 1.00 102.33 130 TYR A N 1
ATOM 721 C CA . TYR A 1 140 ? 139.538 142.386 146.443 1.00 90.44 130 TYR A CA 1
ATOM 722 C C . TYR A 1 140 ? 140.990 142.500 146.003 1.00 94.50 130 TYR A C 1
ATOM 723 O O . TYR A 1 140 ? 141.567 141.541 145.473 1.00 107.83 130 TYR A O 1
ATOM 732 N N . PRO A 1 141 ? 141.617 143.660 146.207 1.00 93.52 131 PRO A N 1
ATOM 733 C CA . PRO A 1 141 ? 143.016 143.817 145.789 1.00 98.65 131 PRO A CA 1
ATOM 734 C C . PRO A 1 141 ? 144.009 143.056 146.647 1.00 102.62 131 PRO A C 1
ATOM 735 O O . PRO A 1 141 ? 145.095 142.726 146.152 1.00 104.70 131 PRO A O 1
ATOM 739 N N . LEU A 1 142 ? 143.684 142.770 147.906 1.00 119.85 132 LEU A N 1
ATOM 740 C CA . LEU A 1 142 ? 144.624 142.108 148.801 1.00 121.86 132 LEU A CA 1
ATOM 741 C C . LEU A 1 142 ? 144.521 140.589 148.768 1.00 124.03 132 LEU A C 1
ATOM 742 O O . LEU A 1 142 ? 145.492 139.910 149.122 1.00 122.18 132 LEU A O 1
ATOM 744 N N . ARG A 1 143 ? 143.382 140.040 148.354 1.00 122.73 133 ARG A N 1
ATOM 745 C CA . ARG A 1 143 ? 143.167 138.600 148.287 1.00 118.65 133 ARG A CA 1
ATOM 746 C C . ARG A 1 143 ? 143.103 138.115 146.844 1.00 117.89 133 ARG A C 1
ATOM 747 O O . ARG A 1 143 ? 142.463 137.109 146.537 1.00 121.17 133 ARG A O 1
ATOM 749 N N . TYR A 1 144 ? 143.762 138.832 145.939 1.00 115.45 134 TYR A N 1
ATOM 750 C CA . TYR A 1 144 ? 143.716 138.484 144.525 1.00 121.52 134 TYR A CA 1
ATOM 751 C C . TYR A 1 144 ? 144.520 137.236 144.203 1.00 124.06 134 TYR A C 1
ATOM 752 O O . TYR A 1 144 ? 144.059 136.394 143.427 1.00 126.57 134 TYR A O 1
ATOM 761 N N . THR A 1 145 ? 145.708 137.094 144.786 1.00 135.93 135 THR A N 1
ATOM 762 C CA . THR A 1 145 ? 146.545 135.923 144.572 1.00 134.90 135 THR A CA 1
ATOM 763 C C . THR A 1 145 ? 146.058 134.695 145.331 1.00 130.65 135 THR A C 1
ATOM 764 O O . THR A 1 145 ? 146.073 133.593 144.773 1.00 129.16 135 THR A O 1
ATOM 766 N N . THR A 1 146 ? 145.591 134.863 146.568 1.00 126.33 136 THR A N 1
ATOM 767 C CA . THR A 1 146 ? 145.198 133.743 147.408 1.00 127.69 136 THR A CA 1
ATOM 768 C C . THR A 1 146 ? 143.919 133.060 146.937 1.00 132.29 136 THR A C 1
ATOM 769 O O . THR A 1 146 ? 143.673 131.910 147.315 1.00 134.82 136 THR A O 1
ATOM 771 N N . ILE A 1 147 ? 143.094 133.796 146.190 1.00 124.06 137 ILE A N 1
ATOM 772 C CA . ILE A 1 147 ? 141.836 133.283 145.644 1.00 120.11 137 ILE A CA 1
ATOM 773 C C . ILE A 1 147 ? 142.026 132.603 144.287 1.00 122.84 137 ILE A C 1
ATOM 774 O O . ILE A 1 147 ? 141.426 131.565 144.010 1.00 126.72 137 ILE A O 1
ATOM 776 N N . LEU A 1 148 ? 142.868 133.204 143.449 1.00 126.10 138 LEU A N 1
ATOM 777 C CA . LEU A 1 148 ? 143.169 132.689 142.132 1.00 126.82 138 LEU A CA 1
ATOM 778 C C . LEU A 1 148 ? 144.480 131.937 142.310 1.00 126.04 138 LEU A C 1
ATOM 779 O O . LEU A 1 148 ? 145.513 132.530 142.623 1.00 121.25 138 LEU A O 1
ATOM 781 N N . THR A 1 149 ? 144.430 130.625 142.111 1.00 145.49 139 THR A N 1
ATOM 782 C CA . THR A 1 149 ? 145.599 129.768 142.254 1.00 145.52 139 THR A CA 1
ATOM 783 C C . THR A 1 149 ? 145.746 128.998 140.960 1.00 146.50 139 THR A C 1
ATOM 784 O O . THR A 1 149 ? 144.746 128.642 140.336 1.00 144.27 139 THR A O 1
ATOM 786 N N . ASN A 1 150 ? 146.964 128.651 140.580 1.00 150.46 140 ASN A N 1
ATOM 787 C CA . ASN A 1 150 ? 147.162 128.006 139.293 1.00 150.17 140 ASN A CA 1
ATOM 788 C C . ASN A 1 150 ? 146.228 126.826 139.127 1.00 151.04 140 ASN A C 1
ATOM 789 O O . ASN A 1 150 ? 145.777 126.537 138.017 1.00 153.99 140 ASN A O 1
ATOM 791 N N . LYS A 1 151 ? 145.933 126.139 140.217 1.00 146.82 141 LYS A N 1
ATOM 792 C CA . LYS A 1 151 ? 145.040 124.987 140.150 1.00 145.64 141 LYS A CA 1
ATOM 793 C C . LYS A 1 151 ? 143.609 125.416 139.852 1.00 148.44 141 LYS A C 1
ATOM 794 O O . LYS A 1 151 ? 142.931 124.815 139.012 1.00 151.26 141 LYS A O 1
ATOM 796 N N . VAL A 1 152 ? 143.135 126.465 140.525 1.00 140.35 142 VAL A N 1
ATOM 797 C CA . VAL A 1 152 ? 141.756 126.908 140.336 1.00 137.83 142 VAL A CA 1
ATOM 798 C C . VAL A 1 152 ? 141.576 127.504 138.945 1.00 141.90 142 VAL A C 1
ATOM 799 O O . VAL A 1 152 ? 140.541 127.309 138.295 1.00 143.37 142 VAL A O 1
ATOM 803 N N . ILE A 1 153 ? 142.581 128.239 138.465 1.00 139.54 143 ILE A N 1
ATOM 804 C CA . ILE A 1 153 ? 142.513 128.803 137.120 1.00 139.88 143 ILE A CA 1
ATOM 805 C C . ILE A 1 153 ? 142.461 127.687 136.083 1.00 143.81 143 ILE A C 1
ATOM 806 O O . ILE A 1 153 ? 141.685 127.743 135.118 1.00 146.08 143 ILE A O 1
ATOM 808 N N . GLY A 1 154 ? 143.289 126.658 136.266 1.00 144.46 144 GLY A N 1
ATOM 809 C CA . GLY A 1 154 ? 143.253 125.523 135.362 1.00 142.03 144 GLY A CA 1
ATOM 810 C C . GLY A 1 154 ? 141.922 124.797 135.397 1.00 146.84 144 GLY A C 1
ATOM 811 O O . GLY A 1 154 ? 141.407 124.375 134.359 1.00 151.34 144 GLY A O 1
ATOM 812 N N . LYS A 1 155 ? 141.348 124.641 136.592 1.00 139.22 145 LYS A N 1
ATOM 813 C CA . LYS A 1 155 ? 140.040 124.004 136.704 1.00 134.91 145 LYS A CA 1
ATOM 814 C C . LYS A 1 155 ? 138.973 124.817 135.982 1.00 135.84 145 LYS A C 1
ATOM 815 O O . LYS A 1 155 ? 138.113 124.253 135.298 1.00 137.24 145 LYS A O 1
ATOM 817 N N . ILE A 1 156 ? 139.018 126.143 136.118 1.00 136.20 146 ILE A N 1
ATOM 818 C CA . ILE A 1 156 ? 138.048 126.998 135.433 1.00 137.15 146 ILE A CA 1
ATOM 819 C C . ILE A 1 156 ? 138.199 126.875 133.922 1.00 140.24 146 ILE A C 1
ATOM 820 O O . ILE A 1 156 ? 137.205 126.768 133.189 1.00 142.71 146 ILE A O 1
ATOM 822 N N . GLY A 1 157 ? 139.439 126.899 133.430 1.00 146.22 147 GLY A N 1
ATOM 823 C CA . GLY A 1 157 ? 139.657 126.757 131.999 1.00 146.90 147 GLY A CA 1
ATOM 824 C C . GLY A 1 157 ? 139.190 125.414 131.469 1.00 147.60 147 GLY A C 1
ATOM 825 O O . GLY A 1 157 ? 138.562 125.336 130.405 1.00 148.85 147 GLY A O 1
ATOM 826 N N . MET A 1 158 ? 139.486 124.340 132.202 1.00 146.62 148 MET A N 1
ATOM 827 C CA . MET A 1 158 ? 139.029 123.016 131.799 1.00 146.77 148 MET A CA 1
ATOM 828 C C . MET A 1 158 ? 137.509 122.937 131.805 1.00 147.44 148 MET A C 1
ATOM 829 O O . MET A 1 158 ? 136.911 122.316 130.922 1.00 148.92 148 MET A O 1
ATOM 831 N N . ALA A 1 159 ? 136.866 123.558 132.797 1.00 138.37 149 ALA A N 1
ATOM 832 C CA . ALA A 1 159 ? 135.408 123.571 132.836 1.00 138.00 149 ALA A CA 1
ATOM 833 C C . ALA A 1 159 ? 134.833 124.305 131.635 1.00 138.61 149 ALA A C 1
ATOM 834 O O . ALA A 1 159 ? 133.855 123.848 131.030 1.00 142.55 149 ALA A O 1
ATOM 836 N N . VAL A 1 160 ? 135.426 125.444 131.270 1.00 135.39 150 VAL A N 1
ATOM 837 C CA . VAL A 1 160 ? 134.937 126.193 130.113 1.00 138.00 150 VAL A CA 1
ATOM 838 C C . VAL A 1 160 ? 135.093 125.372 128.838 1.00 140.23 150 VAL A C 1
ATOM 839 O O . VAL A 1 160 ? 134.169 125.288 128.015 1.00 140.21 150 VAL A O 1
ATOM 841 N N . VAL A 1 161 ? 136.260 124.749 128.657 1.00 140.28 151 VAL A N 1
ATOM 842 C CA . VAL A 1 161 ? 136.498 123.952 127.457 1.00 137.23 151 VAL A CA 1
ATOM 843 C C . VAL A 1 161 ? 135.538 122.771 127.399 1.00 135.63 151 VAL A C 1
ATOM 844 O O . VAL A 1 161 ? 134.972 122.464 126.343 1.00 134.45 151 VAL A O 1
ATOM 848 N N . LEU A 1 162 ? 135.339 122.091 128.531 1.00 139.91 152 LEU A N 1
ATOM 849 C CA . LEU A 1 162 ? 134.437 120.947 128.564 1.00 138.80 152 LEU A CA 1
ATOM 850 C C . LEU A 1 162 ? 133.004 121.363 128.267 1.00 138.71 152 LEU A C 1
ATOM 851 O O . LEU A 1 162 ? 132.288 120.662 127.545 1.00 141.55 152 LEU A O 1
ATOM 853 N N . ARG A 1 163 ? 132.561 122.496 128.820 1.00 141.90 153 ARG A N 1
ATOM 854 C CA . ARG A 1 163 ? 131.209 122.966 128.538 1.00 144.19 153 ARG A CA 1
ATOM 855 C C . ARG A 1 163 ? 131.033 123.281 127.059 1.00 144.56 153 ARG A C 1
ATOM 856 O O . ARG A 1 163 ? 130.032 122.885 126.448 1.00 145.72 153 ARG A O 1
ATOM 858 N N . ALA A 1 164 ? 132.005 123.976 126.461 1.00 140.97 154 ALA A N 1
ATOM 859 C CA . ALA A 1 164 ? 131.903 124.296 125.041 1.00 141.03 154 ALA A CA 1
ATOM 860 C C . ALA A 1 164 ? 131.877 123.034 124.188 1.00 140.20 154 ALA A C 1
ATOM 861 O O . ALA A 1 164 ? 131.052 122.908 123.274 1.00 136.63 154 ALA A O 1
ATOM 863 N N . VAL A 1 165 ? 132.763 122.078 124.483 1.00 131.26 155 VAL A N 1
ATOM 864 C CA . VAL A 1 165 ? 132.831 120.853 123.691 1.00 125.31 155 VAL A CA 1
ATOM 865 C C . VAL A 1 165 ? 131.550 120.043 123.839 1.00 125.52 155 VAL A C 1
ATOM 866 O O . VAL A 1 165 ? 131.018 119.513 122.858 1.00 127.95 155 VAL A O 1
ATOM 870 N N . LEU A 1 166 ? 131.041 119.927 125.053 1.00 134.84 156 LEU A N 1
ATOM 871 C CA . LEU A 1 166 ? 129.810 119.185 125.255 1.00 134.15 156 LEU A CA 1
ATOM 872 C C . LEU A 1 166 ? 128.634 119.834 124.554 1.00 134.99 156 LEU A C 1
ATOM 873 O O . LEU A 1 166 ? 127.782 119.151 124.009 1.00 137.03 156 LEU A O 1
ATOM 875 N N . LEU A 1 167 ? 128.570 121.156 124.575 1.00 137.56 157 LEU A N 1
ATOM 876 C CA . LEU A 1 167 ? 127.441 121.818 123.937 1.00 139.88 157 LEU A CA 1
ATOM 877 C C . LEU A 1 167 ? 127.582 121.874 122.420 1.00 139.19 157 LEU A C 1
ATOM 878 O O . LEU A 1 167 ? 126.591 122.113 121.722 1.00 134.96 157 LEU A O 1
ATOM 880 N N . VAL A 1 168 ? 128.791 121.661 121.891 1.00 132.78 158 VAL A N 1
ATOM 881 C CA . VAL A 1 168 ? 128.993 121.676 120.444 1.00 132.56 158 VAL A CA 1
ATOM 882 C C . VAL A 1 168 ? 129.030 120.283 119.827 1.00 130.77 158 VAL A C 1
ATOM 883 O O . VAL A 1 168 ? 128.924 120.164 118.596 1.00 134.58 158 VAL A O 1
ATOM 885 N N . ILE A 1 169 ? 129.137 119.259 120.667 1.00 122.52 159 ILE A N 1
ATOM 886 C CA . ILE A 1 169 ? 129.191 117.872 120.214 1.00 122.93 159 ILE A CA 1
ATOM 887 C C . ILE A 1 169 ? 127.929 117.325 119.536 1.00 126.58 159 ILE A C 1
ATOM 888 O O . ILE A 1 169 ? 128.035 116.518 118.612 1.00 132.90 159 ILE A O 1
ATOM 890 N N . PRO A 1 170 ? 126.742 117.737 119.979 1.00 130.33 160 PRO A N 1
ATOM 891 C CA . PRO A 1 170 ? 125.516 117.202 119.360 1.00 132.08 160 PRO A CA 1
ATOM 892 C C . PRO A 1 170 ? 125.254 117.666 117.933 1.00 133.73 160 PRO A C 1
ATOM 893 O O . PRO A 1 170 ? 124.496 116.992 117.227 1.00 132.81 160 PRO A O 1
ATOM 897 N N . PHE A 1 171 ? 125.827 118.786 117.487 1.00 133.93 161 PHE A N 1
ATOM 898 C CA . PHE A 1 171 ? 125.484 119.321 116.169 1.00 128.88 161 PHE A CA 1
ATOM 899 C C . PHE A 1 171 ? 125.829 118.352 115.035 1.00 125.99 161 PHE A C 1
ATOM 900 O O . PHE A 1 171 ? 124.954 118.059 114.205 1.00 127.59 161 PHE A O 1
ATOM 908 N N . PRO A 1 172 ? 127.070 117.844 114.936 1.00 132.60 162 PRO A N 1
ATOM 909 C CA . PRO A 1 172 ? 127.348 116.858 113.876 1.00 136.12 162 PRO A CA 1
ATOM 910 C C . PRO A 1 172 ? 126.497 115.604 113.973 1.00 140.50 162 PRO A C 1
ATOM 911 O O . PRO A 1 172 ? 126.057 115.085 112.942 1.00 143.26 162 PRO A O 1
ATOM 915 N N . PHE A 1 173 ? 126.246 115.103 115.185 1.00 147.10 163 PHE A N 1
ATOM 916 C CA . PHE A 1 173 ? 125.419 113.908 115.321 1.00 147.64 163 PHE A CA 1
ATOM 917 C C . PHE A 1 173 ? 123.988 114.167 114.873 1.00 149.82 163 PHE A C 1
ATOM 918 O O . PHE A 1 173 ? 123.414 113.363 114.127 1.00 147.70 163 PHE A O 1
ATOM 926 N N . LEU A 1 174 ? 123.401 115.288 115.302 1.00 150.21 164 LEU A N 1
ATOM 927 C CA . LEU A 1 174 ? 122.043 115.612 114.883 1.00 148.59 164 LEU A CA 1
ATOM 928 C C . LEU A 1 174 ? 121.956 115.790 113.375 1.00 148.38 164 LEU A C 1
ATOM 929 O O . LEU A 1 174 ? 120.988 115.335 112.757 1.00 149.31 164 LEU A O 1
ATOM 934 N N . LEU A 1 175 ? 122.944 116.442 112.764 1.00 143.04 165 LEU A N 1
ATOM 935 C CA . LEU A 1 175 ? 122.922 116.595 111.318 1.00 142.04 165 LEU A CA 1
ATOM 936 C C . LEU A 1 175 ? 123.107 115.275 110.582 1.00 141.31 165 LEU A C 1
ATOM 937 O O . LEU A 1 175 ? 122.416 115.036 109.587 1.00 141.91 165 LEU A O 1
ATOM 942 N N . LYS A 1 176 ? 123.999 114.407 111.054 1.00 140.91 166 LYS A N 1
ATOM 943 C CA . LYS A 1 176 ? 124.199 113.106 110.431 1.00 144.28 166 LYS A CA 1
ATOM 944 C C . LYS A 1 176 ? 123.010 112.184 110.652 1.00 147.13 166 LYS A C 1
ATOM 945 O O . LYS A 1 176 ? 122.870 111.177 109.949 1.00 150.69 166 LYS A O 1
ATOM 947 N N . ARG A 1 177 ? 122.153 112.501 111.623 1.00 147.87 167 ARG A N 1
ATOM 948 C CA . ARG A 1 177 ? 120.929 111.726 111.793 1.00 149.74 167 ARG A CA 1
ATOM 949 C C . ARG A 1 177 ? 120.056 111.809 110.548 1.00 149.71 167 ARG A C 1
ATOM 950 O O . ARG A 1 177 ? 119.467 110.807 110.125 1.00 154.72 167 ARG A O 1
ATOM 952 N N . LEU A 1 178 ? 119.965 112.989 109.944 1.00 130.11 168 LEU A N 1
ATOM 953 C CA . LEU A 1 178 ? 119.191 113.163 108.723 1.00 133.50 168 LEU A CA 1
ATOM 954 C C . LEU A 1 178 ? 120.046 112.871 107.493 1.00 131.28 168 LEU A C 1
ATOM 955 O O . LEU A 1 178 ? 119.535 112.445 106.458 1.00 129.38 168 LEU A O 1
ATOM 957 N N . ASN A 1 184 ? 123.237 119.804 95.760 1.00 114.21 174 ASN A N 1
ATOM 958 C CA . ASN A 1 184 ? 124.490 119.697 96.493 1.00 114.87 174 ASN A CA 1
ATOM 959 C C . ASN A 1 184 ? 125.359 120.933 96.285 1.00 114.59 174 ASN A C 1
ATOM 960 O O . ASN A 1 184 ? 126.559 120.821 96.041 1.00 114.03 174 ASN A O 1
ATOM 962 N N . ILE A 1 185 ? 124.743 122.109 96.376 1.00 112.49 175 ILE A N 1
ATOM 963 C CA . ILE A 1 185 ? 125.438 123.381 96.213 1.00 111.12 175 ILE A CA 1
ATOM 964 C C . ILE A 1 185 ? 125.127 124.254 97.420 1.00 112.86 175 ILE A C 1
ATOM 965 O O . ILE A 1 185 ? 123.959 124.417 97.791 1.00 119.54 175 ILE A O 1
ATOM 967 N N . ILE A 1 186 ? 126.168 124.803 98.040 1.00 95.15 176 ILE A N 1
ATOM 968 C CA . ILE A 1 186 ? 126.027 125.681 99.196 1.00 93.96 176 ILE A CA 1
ATOM 969 C C . ILE A 1 186 ? 126.448 127.085 98.770 1.00 101.20 176 ILE A C 1
ATOM 970 O O . ILE A 1 186 ? 127.627 127.289 98.436 1.00 108.19 176 ILE A O 1
ATOM 975 N N . PRO A 1 187 ? 125.547 128.062 98.760 1.00 99.90 177 PRO A N 1
ATOM 976 C CA . PRO A 1 187 ? 125.937 129.441 98.400 1.00 98.57 177 PRO A CA 1
ATOM 977 C C . PRO A 1 187 ? 126.634 130.152 99.553 1.00 100.14 177 PRO A C 1
ATOM 978 O O . PRO A 1 187 ? 126.091 131.038 100.220 1.00 107.62 177 PRO A O 1
ATOM 982 N N . HIS A 1 188 ? 127.877 129.757 99.804 1.00 90.65 178 HIS A N 1
ATOM 983 C CA . HIS A 1 188 ? 128.639 130.271 100.933 1.00 84.87 178 HIS A CA 1
ATOM 984 C C . HIS A 1 188 ? 130.121 130.071 100.630 1.00 88.49 178 HIS A C 1
ATOM 985 O O . HIS A 1 188 ? 130.494 129.788 99.486 1.00 92.16 178 HIS A O 1
ATOM 992 N N . THR A 1 189 ? 130.964 130.228 101.648 1.00 107.10 179 THR A N 1
ATOM 993 C CA . THR A 1 189 ? 132.382 129.925 101.532 1.00 113.52 179 THR A CA 1
ATOM 994 C C . THR A 1 189 ? 132.881 128.942 102.580 1.00 117.30 179 THR A C 1
ATOM 995 O O . THR A 1 189 ? 134.026 128.490 102.473 1.00 122.32 179 THR A O 1
ATOM 999 N N . TYR A 1 190 ? 132.073 128.601 103.579 1.00 118.70 180 TYR A N 1
ATOM 1000 C CA . TYR A 1 190 ? 132.438 127.590 104.561 1.00 116.62 180 TYR A CA 1
ATOM 1001 C C . TYR A 1 190 ? 131.164 126.931 105.066 1.00 115.54 180 TYR A C 1
ATOM 1002 O O . TYR A 1 190 ? 130.065 127.478 104.939 1.00 117.56 180 TYR A O 1
ATOM 1011 N N . CYS A 1 191 ? 131.323 125.746 105.646 1.00 125.79 181 CYS A N 1
ATOM 1012 C CA . CYS A 1 191 ? 130.185 124.974 106.136 1.00 123.67 181 CYS A CA 1
ATOM 1013 C C . CYS A 1 191 ? 129.635 125.631 107.394 1.00 130.26 181 CYS A C 1
ATOM 1014 O O . CYS A 1 191 ? 130.222 125.529 108.473 1.00 135.72 181 CYS A O 1
ATOM 1017 N N . GLU A 1 192 ? 128.502 126.314 107.261 1.00 126.83 182 GLU A N 1
ATOM 1018 C CA . GLU A 1 192 ? 127.795 126.868 108.405 1.00 126.65 182 GLU A CA 1
ATOM 1019 C C . GLU A 1 192 ? 126.590 125.990 108.714 1.00 127.59 182 GLU A C 1
ATOM 1020 O O . GLU A 1 192 ? 125.911 125.518 107.796 1.00 128.66 182 GLU A O 1
ATOM 1022 N N . HIS A 1 193 ? 126.332 125.765 110.005 1.00 115.61 183 HIS A N 1
ATOM 1023 C CA . HIS A 1 193 ? 125.276 124.834 110.392 1.00 117.82 183 HIS A CA 1
ATOM 1024 C C . HIS A 1 193 ? 123.911 125.309 109.908 1.00 122.33 183 HIS A C 1
ATOM 1025 O O . HIS A 1 193 ? 123.123 124.517 109.381 1.00 123.64 183 HIS A O 1
ATOM 1032 N N . MET A 1 194 ? 123.618 126.600 110.069 1.00 119.43 184 MET A N 1
ATOM 1033 C CA . MET A 1 194 ? 122.344 127.125 109.588 1.00 118.15 184 MET A CA 1
ATOM 1034 C C . MET A 1 194 ? 122.243 127.025 108.072 1.00 120.18 184 MET A C 1
ATOM 1035 O O . MET A 1 194 ? 121.185 126.679 107.534 1.00 120.79 184 MET A O 1
ATOM 1037 N N . GLY A 1 195 ? 123.332 127.330 107.365 1.00 114.77 185 GLY A N 1
ATOM 1038 C CA . GLY A 1 195 ? 123.311 127.227 105.914 1.00 110.48 185 GLY A CA 1
ATOM 1039 C C . GLY A 1 195 ? 123.213 125.795 105.426 1.00 107.44 185 GLY A C 1
ATOM 1040 O O . GLY A 1 195 ? 122.493 125.503 104.469 1.00 108.88 185 GLY A O 1
ATOM 1041 N N . VAL A 1 196 ? 123.943 124.883 106.072 1.00 95.11 186 VAL A N 1
ATOM 1042 C CA . VAL A 1 196 ? 123.908 123.481 105.661 1.00 95.47 186 VAL A CA 1
ATOM 1043 C C . VAL A 1 196 ? 122.542 122.875 105.948 1.00 101.85 186 VAL A C 1
ATOM 1044 O O . VAL A 1 196 ? 122.048 122.037 105.184 1.00 100.05 186 VAL A O 1
ATOM 1046 N N . ALA A 1 197 ? 121.908 123.290 107.048 1.00 116.59 187 ALA A N 1
ATOM 1047 C CA . ALA A 1 197 ? 120.625 122.716 107.439 1.00 116.54 187 ALA A CA 1
ATOM 1048 C C . ALA A 1 197 ? 119.522 122.995 106.426 1.00 118.51 187 ALA A C 1
ATOM 1049 O O . ALA A 1 197 ? 118.486 122.321 106.452 1.00 123.58 187 ALA A O 1
ATOM 1051 N N . LYS A 1 198 ? 119.713 123.971 105.537 1.00 113.25 188 LYS A N 1
ATOM 1052 C CA . LYS A 1 198 ? 118.731 124.225 104.490 1.00 111.43 188 LYS A CA 1
ATOM 1053 C C . LYS A 1 198 ? 118.686 123.117 103.450 1.00 113.10 188 LYS A C 1
ATOM 1054 O O . LYS A 1 198 ? 117.763 123.103 102.627 1.00 112.67 188 LYS A O 1
ATOM 1056 N N . LEU A 1 199 ? 119.648 122.199 103.460 1.00 97.82 189 LEU A N 1
ATOM 1057 C CA . LEU A 1 199 ? 119.679 121.098 102.506 1.00 95.67 189 LEU A CA 1
ATOM 1058 C C . LEU A 1 199 ? 118.914 119.892 103.039 1.00 92.38 189 LEU A C 1
ATOM 1059 O O . LEU A 1 199 ? 119.487 118.821 103.234 1.00 91.50 189 LEU A O 1
ATOM 1061 N N . ILE A 1 204 ? 115.031 121.516 110.202 1.00 151.59 194 ILE A N 1
ATOM 1062 C CA . ILE A 1 204 ? 114.182 122.598 109.724 1.00 153.46 194 ILE A CA 1
ATOM 1063 C C . ILE A 1 204 ? 113.509 123.298 110.898 1.00 155.53 194 ILE A C 1
ATOM 1064 O O . ILE A 1 204 ? 113.968 124.343 111.353 1.00 157.35 194 ILE A O 1
ATOM 1066 N N . LYS A 1 205 ? 112.415 122.714 111.382 1.00 164.31 195 LYS A N 1
ATOM 1067 C CA . LYS A 1 205 ? 111.658 123.276 112.493 1.00 166.06 195 LYS A CA 1
ATOM 1068 C C . LYS A 1 205 ? 112.075 122.715 113.847 1.00 166.61 195 LYS A C 1
ATOM 1069 O O . LYS A 1 205 ? 111.479 123.087 114.862 1.00 164.66 195 LYS A O 1
ATOM 1071 N N . VAL A 1 206 ? 113.071 121.834 113.890 1.00 158.63 196 VAL A N 1
ATOM 1072 C CA . VAL A 1 206 ? 113.521 121.223 115.129 1.00 156.28 196 VAL A CA 1
ATOM 1073 C C . VAL A 1 206 ? 114.948 121.630 115.474 1.00 157.21 196 VAL A C 1
ATOM 1074 O O . VAL A 1 206 ? 115.256 121.892 116.638 1.00 157.97 196 VAL A O 1
ATOM 1076 N N . ASN A 1 207 ? 115.835 121.683 114.477 1.00 147.69 197 ASN A N 1
ATOM 1077 C CA . ASN A 1 207 ? 117.221 122.049 114.741 1.00 143.32 197 ASN A CA 1
ATOM 1078 C C . ASN A 1 207 ? 117.332 123.493 115.212 1.00 143.57 197 ASN A C 1
ATOM 1079 O O . ASN A 1 207 ? 118.221 123.828 116.005 1.00 148.52 197 ASN A O 1
ATOM 1081 N N . ILE A 1 208 ? 116.440 124.364 114.733 1.00 143.63 198 ILE A N 1
ATOM 1082 C CA . ILE A 1 208 ? 116.494 125.768 115.112 1.00 147.31 198 ILE A CA 1
ATOM 1083 C C . ILE A 1 208 ? 116.254 125.967 116.602 1.00 149.83 198 ILE A C 1
ATOM 1084 O O . ILE A 1 208 ? 116.813 126.897 117.193 1.00 149.01 198 ILE A O 1
ATOM 1086 N N . ILE A 1 209 ? 115.445 125.114 117.235 1.00 146.10 199 ILE A N 1
ATOM 1087 C CA . ILE A 1 209 ? 115.202 125.249 118.669 1.00 141.87 199 ILE A CA 1
ATOM 1088 C C . ILE A 1 209 ? 116.499 125.060 119.447 1.00 140.88 199 ILE A C 1
ATOM 1089 O O . ILE A 1 209 ? 116.844 125.861 120.321 1.00 142.51 199 ILE A O 1
ATOM 1091 N N . TYR A 1 210 ? 117.246 124.000 119.125 1.00 141.48 200 TYR A N 1
ATOM 1092 C CA . TYR A 1 210 ? 118.514 123.771 119.807 1.00 139.10 200 TYR A CA 1
ATOM 1093 C C . TYR A 1 210 ? 119.549 124.823 119.431 1.00 136.14 200 TYR A C 1
ATOM 1094 O O . TYR A 1 210 ? 120.360 125.222 120.273 1.00 136.93 200 TYR A O 1
ATOM 1096 N N . GLY A 1 211 ? 119.546 125.273 118.172 1.00 133.14 201 GLY A N 1
ATOM 1097 C CA . GLY A 1 211 ? 120.455 126.331 117.773 1.00 132.62 201 GLY A CA 1
ATOM 1098 C C . GLY A 1 211 ? 120.210 127.630 118.513 1.00 136.32 201 GLY A C 1
ATOM 1099 O O . GLY A 1 211 ? 121.150 128.382 118.784 1.00 139.00 201 GLY A O 1
ATOM 1100 N N . LEU A 1 212 ? 118.950 127.923 118.831 1.00 136.16 202 LEU A N 1
ATOM 1101 C CA . LEU A 1 212 ? 118.622 129.082 119.648 1.00 137.09 202 LEU A CA 1
ATOM 1102 C C . LEU A 1 212 ? 118.923 128.856 121.123 1.00 140.25 202 LEU A C 1
ATOM 1103 O O . LEU A 1 212 ? 119.302 129.807 121.816 1.00 138.27 202 LEU A O 1
ATOM 1108 N N . PHE A 1 213 ? 118.755 127.626 121.617 1.00 143.84 203 PHE A N 1
ATOM 1109 C CA . PHE A 1 213 ? 119.041 127.334 123.018 1.00 139.42 203 PHE A CA 1
ATOM 1110 C C . PHE A 1 213 ? 120.532 127.424 123.322 1.00 137.77 203 PHE A C 1
ATOM 1111 O O . PHE A 1 213 ? 120.920 127.946 124.372 1.00 140.71 203 PHE A O 1
ATOM 1113 N N . VAL A 1 214 ? 121.380 126.919 122.424 1.00 122.73 204 VAL A N 1
ATOM 1114 C CA . VAL A 1 214 ? 122.819 127.004 122.652 1.00 117.95 204 VAL A CA 1
ATOM 1115 C C . VAL A 1 214 ? 123.304 128.448 122.620 1.00 115.22 204 VAL A C 1
ATOM 1116 O O . VAL A 1 214 ? 124.213 128.805 123.379 1.00 119.32 204 VAL A O 1
ATOM 1118 N N . ALA A 1 215 ? 122.712 129.293 121.773 1.00 121.42 205 ALA A N 1
ATOM 1119 C CA . ALA A 1 215 ? 123.101 130.697 121.730 1.00 127.84 205 ALA A CA 1
ATOM 1120 C C . ALA A 1 215 ? 122.809 131.404 123.049 1.00 134.86 205 ALA A C 1
ATOM 1121 O O . ALA A 1 215 ? 123.598 132.251 123.483 1.00 133.63 205 ALA A O 1
ATOM 1123 N N . LEU A 1 216 ? 121.696 131.070 123.699 1.00 132.92 206 LEU A N 1
ATOM 1124 C CA . LEU A 1 216 ? 121.312 131.692 124.958 1.00 128.18 206 LEU A CA 1
ATOM 1125 C C . LEU A 1 216 ? 121.870 130.952 126.168 1.00 125.73 206 LEU A C 1
ATOM 1126 O O . LEU A 1 216 ? 121.371 131.133 127.283 1.00 125.49 206 LEU A O 1
ATOM 1131 N N . LEU A 1 217 ? 122.888 130.124 125.971 1.00 131.00 207 LEU A N 1
ATOM 1132 C CA . LEU A 1 217 ? 123.558 129.424 127.058 1.00 132.56 207 LEU A CA 1
ATOM 1133 C C . LEU A 1 217 ? 125.047 129.716 127.122 1.00 134.79 207 LEU A C 1
ATOM 1134 O O . LEU A 1 217 ? 125.620 129.726 128.215 1.00 136.97 207 LEU A O 1
ATOM 1136 N N . ILE A 1 218 ? 125.691 129.948 125.982 1.00 122.51 208 ILE A N 1
ATOM 1137 C CA . ILE A 1 218 ? 127.103 130.302 125.957 1.00 116.85 208 ILE A CA 1
ATOM 1138 C C . ILE A 1 218 ? 127.337 131.735 125.504 1.00 116.80 208 ILE A C 1
ATOM 1139 O O . ILE A 1 218 ? 128.459 132.239 125.670 1.00 125.75 208 ILE A O 1
ATOM 1141 N N . VAL A 1 219 ? 126.336 132.403 124.938 1.00 105.89 209 VAL A N 1
ATOM 1142 C CA . VAL A 1 219 ? 126.498 133.780 124.487 1.00 110.92 209 VAL A CA 1
ATOM 1143 C C . VAL A 1 219 ? 125.520 134.675 125.235 1.00 115.15 209 VAL A C 1
ATOM 1144 O O . VAL A 1 219 ? 125.882 135.765 125.693 1.00 117.16 209 VAL A O 1
ATOM 1146 N N . GLY A 1 220 ? 124.271 134.220 125.367 1.00 115.14 210 GLY A N 1
ATOM 1147 C CA . GLY A 1 220 ? 123.278 135.003 126.081 1.00 118.64 210 GLY A CA 1
ATOM 1148 C C . GLY A 1 220 ? 123.576 135.175 127.554 1.00 119.60 210 GLY A C 1
ATOM 1149 O O . GLY A 1 220 ? 123.347 136.253 128.110 1.00 117.00 210 GLY A O 1
ATOM 1150 N N . LEU A 1 221 ? 124.080 134.129 128.204 1.00 120.34 211 LEU A N 1
ATOM 1151 C CA . LEU A 1 221 ? 124.471 134.205 129.604 1.00 116.92 211 LEU A CA 1
ATOM 1152 C C . LEU A 1 221 ? 125.749 135.004 129.818 1.00 113.16 211 LEU A C 1
ATOM 1153 O O . LEU A 1 221 ? 125.930 135.589 130.895 1.00 119.57 211 LEU A O 1
ATOM 1155 N N . ASP A 1 222 ? 126.630 135.047 128.818 1.00 96.46 212 ASP A N 1
ATOM 1156 C CA . ASP A 1 222 ? 127.841 135.849 128.932 1.00 99.75 212 ASP A CA 1
ATOM 1157 C C . ASP A 1 222 ? 127.508 137.326 129.079 1.00 111.86 212 ASP A C 1
ATOM 1158 O O . ASP A 1 222 ? 128.147 138.037 129.862 1.00 116.50 212 ASP A O 1
ATOM 1160 N N . VAL A 1 223 ? 126.508 137.809 128.336 1.00 102.70 213 VAL A N 1
ATOM 1161 C CA . VAL A 1 223 ? 126.108 139.209 128.452 1.00 101.12 213 VAL A CA 1
ATOM 1162 C C . VAL A 1 223 ? 125.646 139.516 129.869 1.00 103.24 213 VAL A C 1
ATOM 1163 O O . VAL A 1 223 ? 126.064 140.511 130.475 1.00 100.46 213 VAL A O 1
ATOM 1165 N N . ILE A 1 224 ? 124.783 138.662 130.422 1.00 110.53 214 ILE A N 1
ATOM 1166 C CA . ILE A 1 224 ? 124.250 138.903 131.758 1.00 108.88 214 ILE A CA 1
ATOM 1167 C C . ILE A 1 224 ? 125.368 138.883 132.790 1.00 108.49 214 ILE A C 1
ATOM 1168 O O . ILE A 1 224 ? 125.448 139.766 133.655 1.00 111.70 214 ILE A O 1
ATOM 1170 N N . LEU A 1 225 ? 126.249 137.884 132.722 1.00 102.81 215 LEU A N 1
ATOM 1171 C CA . LEU A 1 225 ? 127.313 137.803 133.714 1.00 100.01 215 LEU A CA 1
ATOM 1172 C C . LEU A 1 225 ? 128.308 138.949 133.591 1.00 103.30 215 LEU A C 1
ATOM 1173 O O . LEU A 1 225 ? 128.780 139.457 134.612 1.00 114.55 215 LEU A O 1
ATOM 1175 N N . ILE A 1 226 ? 128.630 139.381 132.371 1.00 83.95 216 ILE A N 1
ATOM 1176 C CA . ILE A 1 226 ? 129.539 140.509 132.213 1.00 92.58 216 ILE A CA 1
ATOM 1177 C C . ILE A 1 226 ? 128.902 141.791 132.735 1.00 99.09 216 ILE A C 1
ATOM 1178 O O . ILE A 1 226 ? 129.558 142.599 133.405 1.00 98.64 216 ILE A O 1
ATOM 1183 N N . ALA A 1 227 ? 127.612 141.999 132.451 1.00 92.11 217 ALA A N 1
ATOM 1184 C CA . ALA A 1 227 ? 126.935 143.179 132.977 1.00 90.30 217 ALA A CA 1
ATOM 1185 C C . ALA A 1 227 ? 126.898 143.168 134.498 1.00 89.71 217 ALA A C 1
ATOM 1186 O O . ALA A 1 227 ? 127.100 144.211 135.131 1.00 96.38 217 ALA A O 1
ATOM 1188 N N . LEU A 1 228 ? 126.640 142.007 135.101 1.00 80.48 218 LEU A N 1
ATOM 1189 C CA . LEU A 1 228 ? 126.636 141.903 136.552 1.00 85.61 218 LEU A CA 1
ATOM 1190 C C . LEU A 1 228 ? 128.019 142.093 137.159 1.00 87.10 218 LEU A C 1
ATOM 1191 O O . LEU A 1 228 ? 128.129 142.638 138.260 1.00 87.65 218 LEU A O 1
ATOM 1193 N N . SER A 1 229 ? 129.071 141.650 136.476 1.00 76.48 219 SER A N 1
ATOM 1194 C CA . SER A 1 229 ? 130.429 141.856 136.955 1.00 73.77 219 SER A CA 1
ATOM 1195 C C . SER A 1 229 ? 130.930 143.273 136.728 1.00 77.86 219 SER A C 1
ATOM 1196 O O . SER A 1 229 ? 131.908 143.674 137.362 1.00 82.16 219 SER A O 1
ATOM 1198 N N . TYR A 1 230 ? 130.297 144.033 135.837 1.00 82.39 220 TYR A N 1
ATOM 1199 C CA . TYR A 1 230 ? 130.667 145.429 135.636 1.00 84.15 220 TYR A CA 1
ATOM 1200 C C . TYR A 1 230 ? 129.891 146.388 136.526 1.00 87.28 220 TYR A C 1
ATOM 1201 O O . TYR A 1 230 ? 130.469 147.366 137.016 1.00 89.72 220 TYR A O 1
ATOM 1210 N N . VAL A 1 231 ? 128.604 146.129 136.753 1.00 75.05 221 VAL A N 1
ATOM 1211 C CA . VAL A 1 231 ? 127.848 146.925 137.711 1.00 66.74 221 VAL A CA 1
ATOM 1212 C C . VAL A 1 231 ? 128.426 146.807 139.113 1.00 79.24 221 VAL A C 1
ATOM 1213 O O . VAL A 1 231 ? 128.542 147.820 139.812 1.00 87.75 221 VAL A O 1
ATOM 1217 N N . LEU A 1 232 ? 128.810 145.602 139.538 1.00 74.25 222 LEU A N 1
ATOM 1218 C CA . LEU A 1 232 ? 129.441 145.428 140.842 1.00 73.22 222 LEU A CA 1
ATOM 1219 C C . LEU A 1 232 ? 130.772 146.158 140.940 1.00 69.02 222 LEU A C 1
ATOM 1220 O O . LEU A 1 232 ? 131.072 146.748 141.983 1.00 62.65 222 LEU A O 1
ATOM 1225 N N . ILE A 1 233 ? 131.586 146.124 139.884 1.00 42.92 223 ILE A N 1
ATOM 1226 C CA . ILE A 1 233 ? 132.837 146.870 139.905 1.00 26.24 223 ILE A CA 1
ATOM 1227 C C . ILE A 1 233 ? 132.575 148.359 140.042 1.00 63.75 223 ILE A C 1
ATOM 1228 O O . ILE A 1 233 ? 133.154 149.019 140.913 1.00 77.23 223 ILE A O 1
ATOM 1230 N N . LEU A 1 234 ? 131.695 148.917 139.205 1.00 75.84 224 LEU A N 1
ATOM 1231 C CA . LEU A 1 234 ? 131.442 150.353 139.251 1.00 65.21 224 LEU A CA 1
ATOM 1232 C C . LEU A 1 234 ? 130.747 150.773 140.542 1.00 64.97 224 LEU A C 1
ATOM 1233 O O . LEU A 1 234 ? 130.848 151.935 140.943 1.00 59.76 224 LEU A O 1
ATOM 1238 N N . ARG A 1 235 ? 130.051 149.849 141.205 1.00 77.18 225 ARG A N 1
ATOM 1239 C CA . ARG A 1 235 ? 129.373 150.169 142.451 1.00 76.37 225 ARG A CA 1
ATOM 1240 C C . ARG A 1 235 ? 130.338 150.309 143.619 1.00 78.14 225 ARG A C 1
ATOM 1241 O O . ARG A 1 235 ? 129.932 150.768 144.691 1.00 85.33 225 ARG A O 1
ATOM 1243 N N . ALA A 1 236 ? 131.513 149.699 143.448 1.00 56.62 226 ALA A N 1
ATOM 1244 C CA . ALA A 1 236 ? 132.615 149.662 144.419 1.00 63.43 226 ALA A CA 1
ATOM 1245 C C . ALA A 1 236 ? 133.404 150.951 144.634 1.00 63.18 226 ALA A C 1
ATOM 1246 O O . ALA A 1 236 ? 133.738 151.317 145.762 1.00 58.79 226 ALA A O 1
ATOM 1248 N N . LEU A 1 355 ? 140.459 155.949 140.775 1.00 105.54 237 LEU A N 1
ATOM 1249 C CA . LEU A 1 355 ? 140.230 155.934 139.339 1.00 110.75 237 LEU A CA 1
ATOM 1250 C C . LEU A 1 355 ? 141.204 155.101 138.509 1.00 112.61 237 LEU A C 1
ATOM 1251 O O . LEU A 1 355 ? 140.793 154.473 137.533 1.00 106.06 237 LEU A O 1
ATOM 1253 N N . L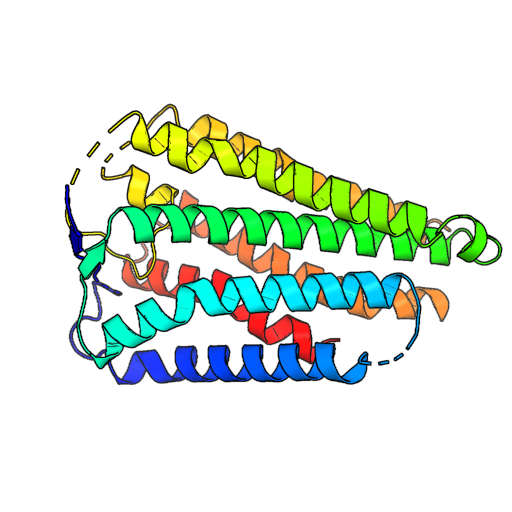YS A 1 356 ? 142.489 155.102 138.858 1.00 138.30 238 LYS A N 1
ATOM 1254 C CA . LYS A 1 356 ? 143.437 154.369 138.029 1.00 138.97 238 LYS A CA 1
ATOM 1255 C C . LYS A 1 356 ? 143.061 152.900 137.890 1.00 136.61 238 LYS A C 1
ATOM 1256 O O . LYS A 1 356 ? 143.251 152.316 136.818 1.00 138.47 238 LYS A O 1
ATOM 1258 N N . ALA A 1 357 ? 142.533 152.291 138.953 1.00 130.74 239 ALA A N 1
ATOM 1259 C CA . ALA A 1 357 ? 142.145 150.888 138.902 1.00 134.28 239 ALA A CA 1
ATOM 1260 C C . ALA A 1 357 ? 140.996 150.635 137.938 1.00 134.25 239 ALA A C 1
ATOM 1261 O O . ALA A 1 357 ? 140.854 149.510 137.448 1.00 131.86 239 ALA A O 1
ATOM 1263 N N . LEU A 1 358 ? 140.179 151.647 137.657 1.00 110.08 240 LEU A N 1
ATOM 1264 C CA . LEU A 1 358 ? 139.103 151.511 136.688 1.00 108.18 240 LEU A CA 1
ATOM 1265 C C . LEU A 1 358 ? 139.576 151.669 135.251 1.00 112.73 240 LEU A C 1
ATOM 1266 O O . LEU A 1 358 ? 138.831 151.322 134.330 1.00 115.76 240 LEU A O 1
ATOM 1271 N N . SER A 1 359 ? 140.789 152.179 135.034 1.00 125.51 241 SER A N 1
ATOM 1272 C CA . SER A 1 359 ? 141.334 152.340 133.693 1.00 125.69 241 SER A CA 1
ATOM 1273 C C . SER A 1 359 ? 142.032 151.089 133.179 1.00 125.10 241 SER A C 1
ATOM 1274 O O . SER A 1 359 ? 142.272 150.983 131.972 1.00 125.35 241 SER A O 1
ATOM 1276 N N . THR A 1 360 ? 142.366 150.146 134.059 1.00 129.82 242 THR A N 1
ATOM 1277 C CA . THR A 1 360 ? 142.874 148.842 133.651 1.00 131.20 242 THR A CA 1
ATOM 1278 C C . THR A 1 360 ? 141.791 147.977 133.022 1.00 128.07 242 THR A C 1
ATOM 1279 O O . THR A 1 360 ? 142.105 147.082 132.230 1.00 123.15 242 THR A O 1
ATOM 1281 N N . CYS A 1 361 ? 140.526 148.241 133.339 1.00 118.52 243 CYS A N 1
ATOM 1282 C CA . CYS A 1 361 ? 139.397 147.526 132.769 1.00 118.70 243 CYS A CA 1
ATOM 1283 C C . CYS A 1 361 ? 138.932 148.131 131.452 1.00 119.75 243 CYS A C 1
ATOM 1284 O O . CYS A 1 361 ? 138.021 147.587 130.821 1.00 120.43 243 CYS A O 1
ATOM 1287 N N . GLY A 1 362 ? 139.538 149.239 131.020 1.00 120.60 244 GLY A N 1
ATOM 1288 C CA . GLY A 1 362 ? 139.132 149.886 129.786 1.00 121.36 244 GLY A CA 1
ATOM 1289 C C . GLY A 1 362 ? 139.421 149.100 128.525 1.00 123.76 244 GLY A C 1
ATOM 1290 O O . GLY A 1 362 ? 138.606 149.123 127.599 1.00 126.96 244 GLY A O 1
ATOM 1291 N N . SER A 1 363 ? 140.562 148.409 128.465 1.00 111.63 245 SER A N 1
ATOM 1292 C CA . SER A 1 363 ? 140.905 147.657 127.263 1.00 108.73 245 SER A CA 1
ATOM 1293 C C . SER A 1 363 ? 139.970 146.479 127.041 1.00 108.45 245 SER A C 1
ATOM 1294 O O . SER A 1 363 ? 139.698 146.118 125.891 1.00 110.99 245 SER A O 1
ATOM 1296 N N . HIS A 1 364 ? 139.469 145.876 128.113 1.00 102.70 246 HIS A N 1
ATOM 1297 C CA . HIS A 1 364 ? 138.566 144.741 128.014 1.00 101.16 246 HIS A CA 1
ATOM 1298 C C . HIS A 1 364 ? 137.187 145.127 127.498 1.00 100.96 246 HIS A C 1
ATOM 1299 O O . HIS A 1 364 ? 136.468 144.260 126.991 1.00 101.70 246 HIS A O 1
ATOM 1306 N N . ILE A 1 365 ? 136.809 146.400 127.599 1.00 95.97 247 ILE A N 1
ATOM 1307 C CA . ILE A 1 365 ? 135.528 146.842 127.066 1.00 101.94 247 ILE A CA 1
ATOM 1308 C C . ILE A 1 365 ? 135.572 146.898 125.544 1.00 108.35 247 ILE A C 1
ATOM 1309 O O . ILE A 1 365 ? 134.579 146.606 124.864 1.00 112.08 247 ILE A O 1
ATOM 1311 N N . CYS A 1 366 ? 136.726 147.270 124.985 1.00 105.88 248 CYS A N 1
ATOM 1312 C CA . CYS A 1 366 ? 136.861 147.350 123.536 1.00 100.92 248 CYS A CA 1
ATOM 1313 C C . CYS A 1 366 ? 136.689 145.985 122.883 1.00 104.58 248 CYS A C 1
ATOM 1314 O O . CYS A 1 366 ? 136.085 145.872 121.813 1.00 102.49 248 CYS A O 1
ATOM 1316 N N . VAL A 1 367 ? 137.225 144.936 123.511 1.00 108.34 249 VAL A N 1
ATOM 1317 C CA . VAL A 1 367 ? 137.087 143.587 122.966 1.00 104.76 249 VAL A CA 1
ATOM 1318 C C . VAL A 1 367 ? 135.619 143.177 122.931 1.00 104.05 249 VAL A C 1
ATOM 1319 O O . VAL A 1 367 ? 135.133 142.618 121.938 1.00 105.71 249 VAL A O 1
ATOM 1323 N N . ILE A 1 368 ? 134.892 143.449 124.016 1.00 107.73 250 ILE A N 1
ATOM 1324 C CA . ILE A 1 368 ? 133.463 143.149 124.048 1.00 107.62 250 ILE A CA 1
ATOM 1325 C C . ILE A 1 368 ? 132.737 143.918 122.955 1.00 115.28 250 ILE A C 1
ATOM 1326 O O . ILE A 1 368 ? 131.900 143.360 122.234 1.00 121.72 250 ILE A O 1
ATOM 1331 N N . LEU A 1 369 ? 133.044 145.208 122.815 1.00 114.82 251 LEU A N 1
ATOM 1332 C CA . LEU A 1 369 ? 132.379 146.017 121.800 1.00 114.48 251 LEU A CA 1
ATOM 1333 C C . LEU A 1 369 ? 132.671 145.506 120.396 1.00 119.13 251 LEU A C 1
ATOM 1334 O O . LEU A 1 369 ? 131.794 145.547 119.527 1.00 116.24 251 LEU A O 1
ATOM 1336 N N . ALA A 1 370 ? 133.887 145.021 120.157 1.00 122.97 252 ALA A N 1
ATOM 1337 C CA . ALA A 1 370 ? 134.268 144.556 118.833 1.00 119.64 252 ALA A CA 1
ATOM 1338 C C . ALA A 1 370 ? 133.815 143.132 118.539 1.00 120.67 252 ALA A C 1
ATOM 1339 O O . ALA A 1 370 ? 133.809 142.740 117.370 1.00 128.50 252 ALA A O 1
ATOM 1341 N N . PHE A 1 371 ? 133.455 142.367 119.564 1.00 125.84 253 PHE A N 1
ATOM 1342 C CA . PHE A 1 371 ? 133.042 140.981 119.357 1.00 129.09 253 PHE A CA 1
ATOM 1343 C C . PHE A 1 371 ? 131.541 140.715 119.471 1.00 130.01 253 PHE A C 1
ATOM 1344 O O . PHE A 1 371 ? 131.025 139.794 118.839 1.00 131.45 253 PHE A O 1
ATOM 1352 N N . TYR A 1 372 ? 130.859 141.517 120.282 1.00 133.53 254 TYR A N 1
ATOM 1353 C CA . TYR A 1 372 ? 129.425 141.357 120.492 1.00 132.32 254 TYR A CA 1
ATOM 1354 C C . TYR A 1 372 ? 128.588 142.154 119.498 1.00 137.96 254 TYR A C 1
ATOM 1355 O O . TYR A 1 372 ? 127.609 141.642 118.954 1.00 141.49 254 TYR A O 1
ATOM 1364 N N . THR A 1 373 ? 128.969 143.406 119.262 1.00 143.38 255 THR A N 1
ATOM 1365 C CA . THR A 1 373 ? 128.219 144.249 118.332 1.00 143.54 255 THR A CA 1
ATOM 1366 C C . THR A 1 373 ? 128.149 143.653 116.931 1.00 143.25 255 THR A C 1
ATOM 1367 O O . THR A 1 373 ? 127.060 143.683 116.329 1.00 141.85 255 THR A O 1
ATOM 1369 N N . PRO A 1 374 ? 129.232 143.119 116.346 1.00 142.15 256 PRO A N 1
ATOM 1370 C CA . PRO A 1 374 ? 129.062 142.390 115.081 1.00 140.30 256 PRO A CA 1
ATOM 1371 C C . PRO A 1 374 ? 128.110 141.215 115.196 1.00 142.44 256 PRO A C 1
ATOM 1372 O O . PRO A 1 374 ? 127.379 140.928 114.245 1.00 147.19 256 PRO A O 1
ATOM 1376 N N . ALA A 1 375 ? 128.093 140.529 116.341 1.00 146.16 257 ALA A N 1
ATOM 1377 C CA . ALA A 1 375 ? 127.147 139.431 116.520 1.00 148.86 257 ALA A CA 1
ATOM 1378 C C . ALA A 1 375 ? 125.709 139.933 116.501 1.00 149.77 257 ALA A C 1
ATOM 1379 O O . ALA A 1 375 ? 124.835 139.311 115.888 1.00 147.02 257 ALA A O 1
ATOM 1381 N N . PHE A 1 376 ? 125.443 141.059 117.169 1.00 153.94 258 PHE A N 1
ATOM 1382 C CA . PHE A 1 376 ? 124.100 141.629 117.148 1.00 153.86 258 PHE A CA 1
ATOM 1383 C C . PHE A 1 376 ? 123.713 142.084 115.746 1.00 154.89 258 PHE A C 1
ATOM 1384 O O . PHE A 1 376 ? 122.571 141.884 115.316 1.00 155.15 258 PHE A O 1
ATOM 1386 N N . PHE A 1 377 ? 124.649 142.706 115.023 1.00 149.25 259 PHE A N 1
ATOM 1387 C CA . PHE A 1 377 ? 124.360 143.126 113.656 1.00 146.33 259 PHE A CA 1
ATOM 1388 C C . PHE A 1 377 ? 124.064 141.926 112.765 1.00 150.64 259 PHE A C 1
ATOM 1389 O O . PHE A 1 377 ? 123.135 141.962 111.948 1.00 152.08 259 PHE A O 1
ATOM 1391 N N . SER A 1 378 ? 124.840 140.849 112.914 1.00 154.07 260 SER A N 1
ATOM 1392 C CA . SER A 1 378 ? 124.589 139.635 112.147 1.00 153.17 260 SER A CA 1
ATOM 1393 C C . SER A 1 378 ? 123.237 139.030 112.497 1.00 153.87 260 SER A C 1
ATOM 1394 O O . S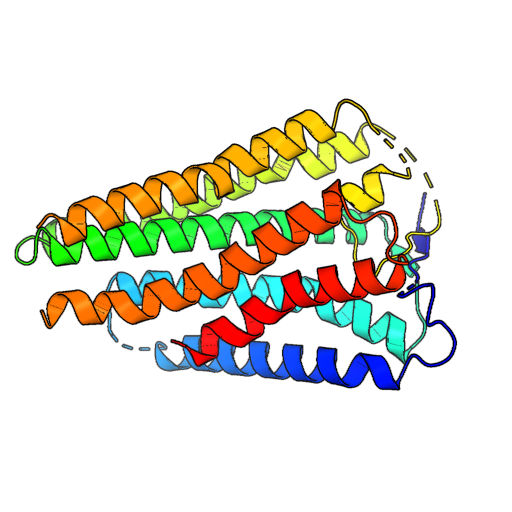ER A 1 378 ? 122.511 138.566 111.612 1.00 157.47 260 SER A O 1
ATOM 1396 N N . PHE A 1 379 ? 122.885 139.021 113.784 1.00 149.36 261 PHE A N 1
ATOM 1397 C CA . PHE A 1 379 ? 121.587 138.494 114.189 1.00 152.07 261 PHE A CA 1
ATOM 1398 C C . PHE A 1 379 ? 120.451 139.309 113.587 1.00 152.60 261 PHE A C 1
ATOM 1399 O O . PHE A 1 379 ? 119.460 138.744 113.110 1.00 156.21 261 PHE A O 1
ATOM 1401 N N . LEU A 1 380 ? 120.578 140.636 113.596 1.00 153.53 262 LEU A N 1
ATOM 1402 C CA . LEU A 1 380 ? 119.543 141.467 112.991 1.00 155.30 262 LEU A CA 1
ATOM 1403 C C . LEU A 1 380 ? 119.451 141.238 111.488 1.00 158.40 262 LEU A C 1
ATOM 1404 O O . LEU A 1 380 ? 118.345 141.144 110.945 1.00 157.36 262 LEU A O 1
ATOM 1406 N N . THR A 1 381 ? 120.591 141.132 110.801 1.00 159.23 263 THR A N 1
ATOM 1407 C CA . THR A 1 381 ? 120.572 140.912 109.360 1.00 156.98 263 THR A CA 1
ATOM 1408 C C . THR A 1 381 ? 120.209 139.482 108.981 1.00 155.44 263 THR A C 1
ATOM 1409 O O . THR A 1 381 ? 119.862 139.239 107.820 1.00 156.95 263 THR A O 1
ATOM 1411 N N . HIS A 1 382 ? 120.274 138.537 109.916 1.00 150.19 264 HIS A N 1
ATOM 1412 C CA . HIS A 1 382 ? 119.872 137.161 109.658 1.00 150.24 264 HIS A CA 1
ATOM 1413 C C . HIS A 1 382 ? 118.416 136.905 110.017 1.00 150.95 264 HIS A C 1
ATOM 1414 O O . HIS A 1 382 ? 117.934 135.781 109.854 1.00 151.62 264 HIS A O 1
ATOM 1416 N N . ARG A 1 383 ? 117.704 137.923 110.502 1.00 154.83 265 ARG A N 1
ATOM 1417 C CA . ARG A 1 383 ? 116.288 137.781 110.827 1.00 156.81 265 ARG A CA 1
ATOM 1418 C C . ARG A 1 383 ? 115.385 138.778 110.123 1.00 160.89 265 ARG A C 1
ATOM 1419 O O . ARG A 1 383 ? 114.204 138.473 109.931 1.00 163.01 265 ARG A O 1
ATOM 1421 N N . PHE A 1 384 ? 115.879 139.951 109.727 1.00 169.84 266 PHE A N 1
ATOM 1422 C CA . PHE A 1 384 ? 115.081 140.916 108.987 1.00 170.24 266 PHE A CA 1
ATOM 1423 C C . PHE A 1 384 ? 115.691 141.294 107.645 1.00 168.98 266 PHE A C 1
ATOM 1424 O O . PHE A 1 384 ? 115.082 142.073 106.905 1.00 167.32 266 PHE A O 1
ATOM 1426 N N . GLY A 1 385 ? 116.865 140.766 107.309 1.00 162.56 267 GLY A N 1
ATOM 1427 C CA . GLY A 1 385 ? 117.539 141.127 106.077 1.00 161.77 267 GLY A CA 1
ATOM 1428 C C . GLY A 1 385 ? 117.038 140.376 104.861 1.00 158.89 267 GLY A C 1
ATOM 1429 O O . GLY A 1 385 ? 117.702 139.456 104.375 1.00 159.80 267 GLY A O 1
ATOM 1430 N N . HIS A 1 386 ? 115.863 140.757 104.361 1.00 147.69 268 HIS A N 1
ATOM 1431 C CA . HIS A 1 386 ? 115.287 140.118 103.188 1.00 148.77 268 HIS A CA 1
ATOM 1432 C C . HIS A 1 386 ? 115.481 140.904 101.901 1.00 149.78 268 HIS A C 1
ATOM 1433 O O . HIS A 1 386 ? 115.699 140.291 100.853 1.00 149.97 268 HIS A O 1
ATOM 1435 N N . HIS A 1 387 ? 115.414 142.235 101.952 1.00 160.22 269 HIS A N 1
ATOM 1436 C CA . HIS A 1 387 ? 115.517 143.035 100.737 1.00 161.63 269 HIS A CA 1
ATOM 1437 C C . HIS A 1 387 ? 116.943 143.059 100.201 1.00 162.58 269 HIS A C 1
ATOM 1438 O O . HIS A 1 387 ? 117.157 143.244 98.997 1.00 162.73 269 HIS A O 1
ATOM 1440 N N . ILE A 1 388 ? 117.932 142.916 101.071 1.00 157.62 270 ILE A N 1
ATOM 1441 C CA . ILE A 1 388 ? 119.315 142.939 100.610 1.00 155.32 270 ILE A CA 1
ATOM 1442 C C . ILE A 1 388 ? 119.636 141.684 99.802 1.00 159.67 270 ILE A C 1
ATOM 1443 O O . ILE A 1 388 ? 119.229 140.586 100.178 1.00 161.65 270 ILE A O 1
ATOM 1445 N N . PRO A 1 389 ? 120.368 141.835 98.700 1.00 158.20 271 PRO A N 1
ATOM 1446 C CA . PRO A 1 389 ? 120.727 140.654 97.899 1.00 156.08 271 PRO A CA 1
ATOM 1447 C C . PRO A 1 389 ? 121.663 139.735 98.664 1.00 156.03 271 PRO A C 1
ATOM 1448 O O . PRO A 1 389 ? 122.378 140.179 99.574 1.00 157.96 271 PRO A O 1
ATOM 1452 N N . PRO A 1 390 ? 121.681 138.440 98.327 1.00 145.23 272 PRO A N 1
ATOM 1453 C CA . PRO A 1 390 ? 122.416 137.469 99.159 1.00 145.33 272 PRO A CA 1
ATOM 1454 C C . PRO A 1 390 ? 123.916 137.707 99.244 1.00 148.07 272 PRO A C 1
ATOM 1455 O O . PRO A 1 390 ? 124.524 137.363 100.267 1.00 147.64 272 PRO A O 1
ATOM 1459 N N . TYR A 1 391 ? 124.539 138.260 98.201 1.00 143.12 273 TYR A N 1
ATOM 1460 C CA . TYR A 1 391 ? 125.989 138.435 98.235 1.00 140.20 273 TYR A CA 1
ATOM 1461 C C . TYR A 1 391 ? 126.398 139.411 99.332 1.00 135.31 273 TYR A C 1
ATOM 1462 O O . TYR A 1 391 ? 127.456 139.251 99.957 1.00 136.93 273 TYR A O 1
ATOM 1464 N N . ILE A 1 392 ? 125.562 140.414 99.598 1.00 137.56 274 ILE A N 1
ATOM 1465 C CA . ILE A 1 392 ? 125.816 141.301 100.729 1.00 143.07 274 ILE A CA 1
ATOM 1466 C C . ILE A 1 392 ? 125.765 140.518 102.034 1.00 145.71 274 ILE A C 1
ATOM 1467 O O . ILE A 1 392 ? 126.579 140.742 102.938 1.00 145.38 274 ILE A O 1
ATOM 1469 N N . HIS A 1 393 ? 124.836 139.573 102.115 1.00 151.14 275 HIS A N 1
ATOM 1470 C CA . HIS A 1 393 ? 124.699 138.729 103.296 1.00 150.41 275 HIS A CA 1
ATOM 1471 C C . HIS A 1 393 ? 125.952 137.879 103.512 1.00 147.29 275 HIS A C 1
ATOM 1472 O O . HIS A 1 393 ? 126.407 137.710 104.644 1.00 149.22 275 HIS A O 1
ATOM 1479 N N . ILE A 1 394 ? 126.509 137.348 102.425 1.00 130.38 276 ILE A N 1
ATOM 1480 C CA . ILE A 1 394 ? 127.710 136.521 102.509 1.00 134.09 276 ILE A CA 1
ATOM 1481 C C . ILE A 1 394 ? 128.905 137.365 102.933 1.00 133.57 276 ILE A C 1
ATOM 1482 O O . ILE A 1 394 ? 129.688 136.974 103.811 1.00 134.05 276 ILE A O 1
ATOM 1487 N N . LEU A 1 395 ? 129.057 138.543 102.323 1.00 134.14 277 LEU A N 1
ATOM 1488 C CA . LEU A 1 395 ? 130.163 139.419 102.693 1.00 134.51 277 LEU A CA 1
ATOM 1489 C C . LEU A 1 395 ? 130.057 139.856 104.148 1.00 136.78 277 LEU A C 1
ATOM 1490 O O . LEU A 1 395 ? 131.062 139.886 104.870 1.00 143.87 277 LEU A O 1
ATOM 1492 N N . LEU A 1 396 ? 128.846 140.190 104.599 1.00 137.07 278 LEU A N 1
ATOM 1493 C CA . LEU A 1 396 ? 128.662 140.621 105.978 1.00 141.69 278 LEU A CA 1
ATOM 1494 C C . LEU A 1 396 ? 128.979 139.501 106.957 1.00 143.47 278 LEU A C 1
ATOM 1495 O O . LEU A 1 396 ? 129.621 139.736 107.985 1.00 145.10 278 LEU A O 1
ATOM 1497 N N . ALA A 1 397 ? 128.535 138.276 106.663 1.00 129.33 279 ALA A N 1
ATOM 1498 C CA . ALA A 1 397 ? 128.831 137.156 107.551 1.00 125.99 279 ALA A CA 1
ATOM 1499 C C . ALA A 1 397 ? 130.326 136.888 107.614 1.00 127.08 279 ALA A C 1
ATOM 1500 O O . ALA A 1 397 ? 130.880 136.674 108.701 1.00 131.10 279 ALA A O 1
ATOM 1502 N N . ASN A 1 398 ? 131.001 136.912 106.462 1.00 127.96 280 ASN A N 1
ATOM 1503 C CA . ASN A 1 398 ? 132.444 136.703 106.458 1.00 129.59 280 ASN A CA 1
ATOM 1504 C C . ASN A 1 398 ? 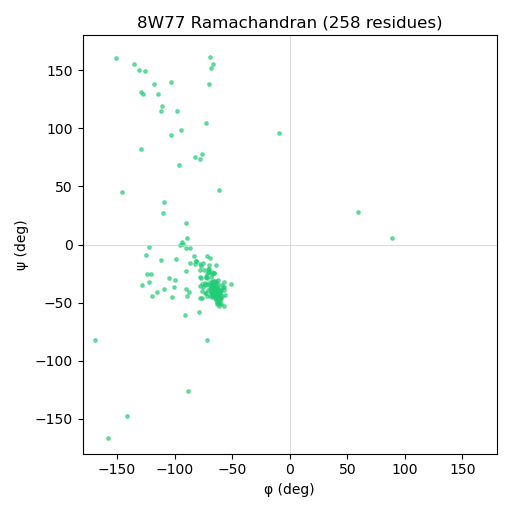133.156 137.782 107.265 1.00 131.62 280 ASN A C 1
ATOM 1505 O O . ASN A 1 398 ? 134.055 137.481 108.061 1.00 132.63 280 ASN A O 1
ATOM 1510 N N . LEU A 1 399 ? 132.760 139.045 107.083 1.00 130.46 281 LEU A N 1
ATOM 1511 C CA . LEU A 1 399 ? 133.392 140.129 107.826 1.00 125.87 281 LEU A CA 1
ATOM 1512 C C . LEU A 1 399 ? 133.149 139.991 109.323 1.00 128.51 281 LEU A C 1
ATOM 1513 O O . LEU A 1 399 ? 134.075 140.148 110.127 1.00 130.84 281 LEU A O 1
ATOM 1515 N N . TYR A 1 400 ? 131.911 139.689 109.722 1.00 135.59 282 TYR A N 1
ATOM 1516 C CA . TYR A 1 400 ? 131.605 139.581 111.142 1.00 137.49 282 TYR A CA 1
ATOM 1517 C C . TYR A 1 400 ? 132.334 138.410 111.782 1.00 138.31 282 TYR A C 1
ATOM 1518 O O . TYR A 1 400 ? 132.683 138.469 112.965 1.00 142.46 282 TYR A O 1
ATOM 1520 N N . LEU A 1 401 ? 132.569 137.339 111.025 1.00 124.14 283 LEU A N 1
ATOM 1521 C CA . LEU A 1 401 ? 133.337 136.223 111.559 1.00 122.48 283 LEU A CA 1
ATOM 1522 C C . LEU A 1 401 ? 134.837 136.493 111.583 1.00 126.92 283 LEU A C 1
ATOM 1523 O O . LEU A 1 401 ? 135.532 135.956 112.451 1.00 128.92 283 LEU A O 1
ATOM 1528 N N . LEU A 1 402 ? 135.347 137.320 110.671 1.00 136.90 284 LEU A N 1
ATOM 1529 C CA . LEU A 1 402 ? 136.787 137.455 110.492 1.00 134.34 284 LEU A CA 1
ATOM 1530 C C . LEU A 1 402 ? 137.411 138.666 111.169 1.00 131.73 284 LEU A C 1
ATOM 1531 O O . LEU A 1 402 ? 138.586 138.602 111.534 1.00 133.06 284 LEU A O 1
ATOM 1533 N N . VAL A 1 403 ? 136.692 139.775 111.319 1.00 128.00 285 VAL A N 1
ATOM 1534 C CA . VAL A 1 403 ? 137.312 140.984 111.866 1.00 130.52 285 VAL A CA 1
ATOM 1535 C C . VAL A 1 403 ? 137.629 140.906 113.361 1.00 131.85 285 VAL A C 1
ATOM 1536 O O . VAL A 1 403 ? 138.560 141.601 113.790 1.00 134.60 285 VAL A O 1
ATOM 1538 N N . PRO A 1 404 ? 136.923 140.150 114.207 1.00 125.43 286 PRO A N 1
ATOM 1539 C CA . PRO A 1 404 ? 137.380 140.024 115.605 1.00 124.27 286 PRO A CA 1
ATOM 1540 C C . PRO A 1 404 ? 138.761 139.390 115.698 1.00 123.86 286 PRO A C 1
ATOM 1541 O O . PRO A 1 404 ? 139.580 139.826 116.521 1.00 127.49 286 PRO A O 1
ATOM 1545 N N . PRO A 1 405 ? 139.074 138.361 114.888 1.00 122.81 287 PRO A N 1
ATOM 1546 C CA . PRO A 1 405 ? 140.473 137.903 114.844 1.00 125.13 287 PRO A CA 1
ATOM 1547 C C . PRO A 1 405 ? 141.466 138.981 114.455 1.00 124.48 287 PRO A C 1
ATOM 1548 O O . PRO A 1 405 ? 142.616 138.937 114.904 1.00 122.29 287 PRO A O 1
ATOM 1552 N N . MET A 1 406 ? 141.074 139.933 113.611 1.00 130.83 288 MET A N 1
ATOM 1553 C CA . MET A 1 406 ? 141.989 141.013 113.259 1.00 132.19 288 MET A CA 1
ATOM 1554 C C . MET A 1 406 ? 142.139 142.001 114.410 1.00 135.96 288 MET A C 1
ATOM 1555 O O . MET A 1 406 ? 143.247 142.463 114.706 1.00 137.57 288 MET A O 1
ATOM 1557 N N . LEU A 1 407 ? 141.031 142.328 115.078 1.00 126.49 289 LEU A N 1
ATOM 1558 C CA . LEU A 1 407 ? 141.045 143.406 116.061 1.00 121.22 289 LEU A CA 1
ATOM 1559 C C . LEU A 1 407 ? 141.673 142.967 117.380 1.00 120.19 289 LEU A C 1
ATOM 1560 O O . LEU A 1 407 ? 142.354 143.763 118.039 1.00 116.79 289 LEU A O 1
ATOM 1562 N N . ASN A 1 408 ? 141.454 141.715 117.789 1.00 118.16 290 ASN A N 1
ATOM 1563 C CA . ASN A 1 408 ? 141.871 141.298 119.129 1.00 112.86 290 ASN A CA 1
ATOM 1564 C C . ASN A 1 408 ? 143.368 141.431 119.384 1.00 118.44 290 ASN A C 1
ATOM 1565 O O . ASN A 1 408 ? 143.740 142.032 120.406 1.00 128.20 290 ASN A O 1
ATOM 1570 N N . PRO A 1 409 ? 144.272 140.912 118.541 1.00 126.79 291 PRO A N 1
ATOM 1571 C CA . PRO A 1 409 ? 145.702 141.029 118.881 1.00 129.56 291 PRO A CA 1
ATOM 1572 C C . PRO A 1 409 ? 146.212 142.458 118.867 1.00 128.87 291 PRO A C 1
ATOM 1573 O O . PRO A 1 409 ? 147.125 142.792 119.632 1.00 127.61 291 PRO A O 1
ATOM 1577 N N . ILE A 1 410 ? 145.648 143.317 118.016 1.00 130.69 292 ILE A N 1
ATOM 1578 C CA . ILE A 1 410 ? 146.079 144.710 117.960 1.00 134.40 292 ILE A CA 1
ATOM 1579 C C . ILE A 1 410 ? 145.714 145.483 119.218 1.00 132.54 292 ILE A C 1
ATOM 1580 O O . ILE A 1 410 ? 146.416 146.435 119.573 1.00 132.35 292 ILE A O 1
ATOM 1582 N N . ILE A 1 411 ? 144.652 145.088 119.914 1.00 126.07 293 ILE A N 1
ATOM 1583 C CA . ILE A 1 411 ? 144.219 145.803 121.109 1.00 127.35 293 ILE A CA 1
ATOM 1584 C C . ILE A 1 411 ? 145.115 145.432 122.282 1.00 128.70 293 ILE A C 1
ATOM 1585 O O . ILE A 1 411 ? 145.583 146.304 123.022 1.00 127.85 293 ILE A O 1
ATOM 1590 N N . TYR A 1 412 ? 145.373 144.137 122.452 1.00 122.61 294 TYR A N 1
ATOM 1591 C CA . TYR A 1 412 ? 146.161 143.630 123.567 1.00 121.75 294 TYR A CA 1
ATOM 1592 C C . TYR A 1 412 ? 147.645 143.545 123.226 1.00 127.93 294 TYR A C 1
ATOM 1593 O O . TYR A 1 412 ? 148.404 142.838 123.894 1.00 127.73 294 TYR A O 1
#

Organism: Escherichia coli (NCBI:txid562)

Nearest PDB structures (foldseek):
  8w77-assembly1_A  TM=1.004E+00  e=5.373E-37  Homo sapiens
  8j46-assembly1_A  TM=1.004E+00  e=1.245E-33  Homo sapiens
  8hti-assembly1_R  TM=9.275E-01  e=1.294E-28  Homo sapiens
  8uy0-assembly1_A  TM=9.034E-01  e=6.555E-15  synthetic construct
  7ym8-assembly1_A  TM=7.686E-01  e=2.529E-07  Homo sapiens

Secondary structure (DSSP, 8-state):
--EEEE---S--S--TTTHHHHHHHHHHHHHHHHHHHHHH----HHHHHHHHHHHHHHHHHTTTHHHHHHHHHH---EEEHHHHHHHHHHHHHHHHHHHHHHHHHHHHHHHHHH-SSSHHHHS-HHHHHHHHHHHHHHHHHHHTHHHHHHHH--EESSSS--HHHHHT---SHHHHHHHHHHHHTHHHHHHHHHHHHHHHH--HHHHTTHHHHHHHHHHHHHHHHHHHHTTS--SS-HHHHHHHHHHHHHHHHHHHHHH-

Radius of gyration: 19.7 Å; Cα contacts (8 Å, |Δi|>4): 230; chains: 1; bounding box: 46×44×61 Å